Protein AF-A0A6I3BRQ2-F1 (afdb_monomer_lite)

Foldseek 3Di:
DEEEEFQDDDPLQSVLVCVVCVVVVYHYFYAHLEQDPVRRDDTDDPDDLSVVSNVLSVQLVVVVVPDPVSNVVSVVVNQVSLVVQLVCCLVPGQAYEYEPPGDSHDLCSLVVSVVSVRAYEYEYDQVLQAQLCPPCVNNPPPHDPVSSVVVRVVSLVSLVSCVVRHPAYEYDPNRHPSDDDDHHHNVVVPGSD

Secondary structure (DSSP, 8-state):
-EEEEPS--STTHHHHHHHHHHHTT-EEEE--SS--TT---PPP--SHHHHHHHHHHHHHHHHHTT-HHHHHHHHHHHHHHHHHHHHHHHHH-SEEEE-TT--SSSTTHHHHHHHTT--EEEEP-STTTS-GGG-TTT--TT--HHHHHHHHHHHHHHHHHHHHH-SEEEE-GGG-TT--S--EEGGGG----

Sequence (193 aa):
MRVFIGTVDIAGYQSSLAEGFHELGVDVVRVAYVRHPFGYSDPDQPGMVFRLIRFTARKRGAAAERRRVTRHAWHIAQLPLRALLLAWVAVRCDAVLLGYGSRIFSRYDLPLLRAVGKPVVCSFHGSDSRPPYVDGFLSRPDSTPVHIRRATKRTIRRIRWHERFATAIVSHAPSSQLHRRPFVPSFVMGSPT

pLDDT: mean 85.22, std 9.19, range [59.09, 95.19]

Structure (mmCIF, N/CA/C/O backbone):
data_AF-A0A6I3BRQ2-F1
#
_entry.id   AF-A0A6I3BRQ2-F1
#
loop_
_atom_site.group_PDB
_atom_site.id
_atom_site.type_symbol
_atom_site.label_atom_id
_atom_site.label_alt_id
_atom_site.label_comp_id
_atom_site.label_asym_id
_atom_site.label_entity_id
_atom_site.label_seq_id
_atom_site.pdbx_PDB_ins_code
_atom_site.Cartn_x
_atom_site.Cartn_y
_atom_site.Cartn_z
_atom_site.occupancy
_atom_site.B_iso_or_equiv
_atom_site.auth_seq_id
_atom_site.auth_comp_id
_atom_site.auth_asym_id
_atom_site.auth_atom_id
_atom_site.pdbx_PDB_model_num
ATOM 1 N N . MET A 1 1 ? -18.236 4.682 11.667 1.00 87.12 1 MET A N 1
ATOM 2 C CA . MET A 1 1 ? -17.075 3.916 11.168 1.00 87.12 1 MET A CA 1
ATOM 3 C C . MET A 1 1 ? -16.086 4.894 10.563 1.00 87.12 1 MET A C 1
ATOM 5 O O . MET A 1 1 ? -16.526 5.761 9.816 1.00 87.12 1 MET A O 1
ATOM 9 N N . ARG A 1 2 ? -14.797 4.772 10.887 1.00 92.00 2 ARG A N 1
ATOM 10 C CA . ARG A 1 2 ? -13.719 5.605 10.342 1.00 92.00 2 ARG A CA 1
ATOM 11 C C . ARG A 1 2 ? -12.737 4.768 9.525 1.00 92.00 2 ARG A C 1
ATOM 13 O O . ARG A 1 2 ? -12.134 3.832 10.052 1.00 92.00 2 ARG A O 1
ATOM 20 N N . VAL A 1 3 ? -12.541 5.121 8.259 1.00 92.75 3 VAL A N 1
ATOM 21 C CA . VAL A 1 3 ? -11.678 4.392 7.320 1.00 92.75 3 VAL A CA 1
ATOM 22 C C . VAL A 1 3 ? -10.468 5.237 6.954 1.00 92.75 3 VAL A C 1
ATOM 24 O O . VAL A 1 3 ? -10.599 6.363 6.487 1.00 92.75 3 VAL A O 1
ATOM 27 N N . PHE A 1 4 ? -9.270 4.686 7.122 1.00 92.75 4 PHE A N 1
ATOM 28 C CA . PHE A 1 4 ? -8.065 5.303 6.580 1.00 92.75 4 PHE A CA 1
ATOM 29 C C . PHE A 1 4 ? -7.867 4.875 5.129 1.00 92.75 4 PHE A C 1
ATOM 31 O O . PHE A 1 4 ? -7.776 3.677 4.858 1.00 92.75 4 PHE A O 1
ATOM 38 N N . ILE A 1 5 ? -7.715 5.831 4.215 1.00 90.69 5 ILE A N 1
ATOM 39 C CA . ILE A 1 5 ? -7.311 5.560 2.833 1.00 90.69 5 ILE A CA 1
ATOM 40 C C . ILE A 1 5 ? -5.838 5.924 2.661 1.00 90.69 5 ILE A C 1
ATOM 42 O O . ILE A 1 5 ? -5.347 6.930 3.172 1.00 90.69 5 ILE A O 1
ATOM 46 N N . GLY A 1 6 ? -5.131 5.050 1.946 1.00 83.69 6 GLY A N 1
ATOM 47 C CA . GLY A 1 6 ? -3.696 5.082 1.722 1.00 83.69 6 GLY A CA 1
ATOM 48 C C . GLY A 1 6 ? -3.107 6.429 1.294 1.00 83.69 6 GLY A C 1
ATOM 49 O O . GLY A 1 6 ? -3.783 7.349 0.852 1.00 83.69 6 GLY A O 1
ATOM 50 N N . THR A 1 7 ? -1.782 6.526 1.389 1.00 81.25 7 THR A N 1
ATOM 51 C CA . THR A 1 7 ? -1.061 7.800 1.273 1.00 81.25 7 THR A CA 1
ATOM 52 C C . THR A 1 7 ? -0.760 8.250 -0.154 1.00 81.25 7 THR A C 1
ATOM 54 O O . THR A 1 7 ? -0.063 9.246 -0.357 1.00 81.25 7 THR A O 1
ATOM 57 N N . VAL A 1 8 ? -1.174 7.456 -1.136 1.00 81.88 8 VAL A N 1
ATOM 58 C CA . VAL A 1 8 ? -0.904 7.661 -2.558 1.00 81.88 8 VAL A CA 1
ATOM 59 C C . VAL A 1 8 ? -2.232 7.583 -3.283 1.00 81.88 8 VAL A C 1
ATOM 61 O O . VAL A 1 8 ? -2.969 6.619 -3.088 1.00 81.88 8 VAL A O 1
ATOM 64 N N . ASP A 1 9 ? -2.494 8.597 -4.099 1.00 81.44 9 ASP A N 1
ATOM 65 C CA . ASP A 1 9 ? -3.619 8.621 -5.020 1.00 81.44 9 ASP A CA 1
ATOM 66 C C . ASP A 1 9 ? -3.142 8.186 -6.409 1.00 81.44 9 ASP A C 1
ATOM 68 O O . ASP A 1 9 ? -2.116 8.672 -6.893 1.00 81.44 9 ASP A O 1
ATOM 72 N N . ILE A 1 10 ? -3.846 7.239 -7.015 1.00 81.88 10 ILE A N 1
ATOM 73 C CA . ILE A 1 10 ? -3.564 6.696 -8.337 1.00 81.88 10 ILE A CA 1
ATOM 74 C C . ILE A 1 10 ? -4.732 7.072 -9.228 1.00 81.88 10 ILE A C 1
ATOM 76 O O . ILE A 1 10 ? -5.804 6.486 -9.135 1.00 81.88 10 ILE A O 1
ATOM 80 N N . ALA A 1 11 ? -4.489 8.037 -10.113 1.00 80.62 11 ALA A N 1
ATOM 81 C CA . ALA A 1 11 ? -5.466 8.500 -11.093 1.00 80.62 11 ALA A CA 1
ATOM 82 C C . ALA A 1 11 ? -6.815 8.953 -10.488 1.00 80.62 11 ALA A C 1
ATOM 84 O O . ALA A 1 11 ? -7.842 8.810 -11.134 1.00 80.62 11 ALA A O 1
ATOM 85 N N . GLY A 1 12 ? -6.816 9.475 -9.256 1.00 82.50 12 GLY A N 1
ATOM 86 C CA . GLY A 1 12 ? -8.025 9.950 -8.580 1.00 82.50 12 GLY A CA 1
ATOM 87 C C . GLY A 1 12 ? -8.811 8.851 -7.864 1.00 82.50 12 GLY A C 1
ATOM 88 O O . GLY A 1 12 ? -9.734 9.169 -7.123 1.00 82.50 12 GLY A O 1
ATOM 89 N N . TYR A 1 13 ? -8.420 7.576 -7.994 1.00 86.62 13 TYR A N 1
ATOM 90 C CA . TYR A 1 13 ? -9.150 6.438 -7.427 1.00 86.62 13 TYR A CA 1
ATOM 91 C C . TYR A 1 13 ? -9.397 6.587 -5.921 1.00 86.62 13 TYR A C 1
ATOM 93 O O . TYR A 1 13 ? -10.485 6.306 -5.428 1.00 86.62 13 TYR A O 1
ATOM 101 N N . GLN A 1 14 ? -8.393 7.038 -5.164 1.00 87.38 14 GLN A N 1
ATOM 102 C CA . GLN A 1 14 ? -8.516 7.228 -3.719 1.00 87.38 14 GLN A CA 1
ATOM 103 C C . GLN A 1 14 ? -9.352 8.464 -3.365 1.00 87.38 14 GLN A C 1
ATOM 105 O O . GLN A 1 14 ? -9.897 8.504 -2.264 1.00 87.38 14 GLN A O 1
ATOM 110 N N . SER A 1 15 ? -9.418 9.463 -4.251 1.00 86.56 15 SER A N 1
ATOM 111 C CA . SER A 1 15 ? -10.285 10.635 -4.087 1.00 86.56 15 SER A CA 1
ATOM 112 C C . SER A 1 15 ? -11.744 10.268 -4.305 1.00 86.56 15 SER A C 1
ATOM 114 O O . SER A 1 15 ? -12.521 10.384 -3.362 1.00 86.56 15 SER A O 1
ATOM 116 N N . SER A 1 16 ? -12.080 9.710 -5.468 1.00 88.75 16 SER A N 1
ATOM 117 C CA . SER A 1 16 ? -13.451 9.307 -5.794 1.00 88.75 16 SER A CA 1
ATOM 118 C C . SER A 1 16 ? -13.976 8.246 -4.816 1.00 88.75 16 SER A C 1
ATOM 120 O O . SER A 1 16 ? -15.135 8.262 -4.416 1.00 88.75 16 SER A O 1
ATOM 122 N N . LEU A 1 17 ? -13.109 7.344 -4.334 1.00 89.06 17 LEU A N 1
ATOM 123 C CA . LEU A 1 17 ? -13.496 6.375 -3.305 1.00 89.06 17 LEU A CA 1
ATOM 124 C C . LEU A 1 17 ? -13.827 7.035 -1.958 1.00 89.06 17 LEU A C 1
ATOM 126 O O . LEU A 1 17 ? -14.707 6.562 -1.244 1.00 89.06 17 LEU A O 1
ATOM 130 N N . ALA A 1 18 ? -13.108 8.094 -1.585 1.00 89.44 18 ALA A N 1
ATOM 131 C CA . ALA A 1 18 ? -13.400 8.828 -0.360 1.00 89.44 18 ALA A CA 1
ATOM 132 C C . ALA A 1 18 ? -14.722 9.589 -0.462 1.00 89.44 18 ALA A C 1
ATOM 134 O O . ALA A 1 18 ? -15.497 9.566 0.487 1.00 89.44 18 ALA A O 1
ATOM 135 N N . GLU A 1 19 ? -14.988 10.204 -1.614 1.00 88.62 19 GLU A N 1
ATOM 136 C CA . GLU A 1 19 ? -16.255 10.879 -1.909 1.00 88.62 19 GLU A CA 1
ATOM 137 C C . GLU A 1 19 ? -17.425 9.894 -1.802 1.00 88.62 19 GLU A C 1
ATOM 139 O O . GLU A 1 19 ? -18.335 10.122 -1.008 1.00 88.62 19 GLU A O 1
ATOM 144 N N . GLY A 1 20 ? -17.328 8.726 -2.446 1.00 89.56 20 GLY A N 1
ATOM 145 C CA . GLY A 1 20 ? -18.347 7.680 -2.319 1.00 89.56 20 GLY A CA 1
ATOM 146 C C . GLY A 1 20 ? -18.535 7.174 -0.880 1.00 89.56 20 GLY A C 1
ATOM 147 O O . GLY A 1 20 ? -19.654 6.914 -0.446 1.00 89.56 20 GLY A O 1
ATOM 148 N N . PHE A 1 21 ? -17.467 7.069 -0.082 1.00 90.88 21 PHE A N 1
ATOM 149 C CA . PHE A 1 21 ? -17.609 6.739 1.341 1.00 90.88 21 PHE A CA 1
ATOM 150 C C . PHE A 1 21 ? -18.306 7.848 2.138 1.00 90.88 21 PHE A C 1
ATOM 152 O O . PHE A 1 21 ? -19.124 7.534 3.005 1.00 90.88 21 PHE A O 1
ATOM 159 N N . HIS A 1 22 ? -18.017 9.118 1.851 1.00 90.12 22 HIS A N 1
ATOM 160 C CA . HIS A 1 22 ? -18.691 10.244 2.492 1.00 90.12 22 HIS A CA 1
ATOM 161 C C . HIS A 1 22 ? -20.182 10.289 2.153 1.00 90.12 22 HIS A C 1
ATOM 163 O O . HIS A 1 22 ? -20.990 10.507 3.055 1.00 90.12 22 HIS A O 1
ATOM 169 N N . GLU A 1 23 ? -20.558 10.007 0.903 1.00 90.81 23 GLU A N 1
ATOM 170 C CA . GLU A 1 23 ? -21.963 9.871 0.488 1.00 90.81 23 GLU A CA 1
ATOM 171 C C . GLU A 1 23 ? -22.686 8.751 1.249 1.00 90.81 23 GLU A C 1
ATOM 173 O O . GLU A 1 23 ? -23.853 8.886 1.611 1.00 90.81 23 GLU A O 1
ATOM 178 N N . LEU A 1 24 ? -21.971 7.674 1.581 1.00 90.50 24 LEU A N 1
ATOM 179 C CA . LEU A 1 24 ? -22.468 6.578 2.418 1.00 90.50 24 LEU A CA 1
ATOM 180 C C . LEU A 1 24 ? -22.430 6.886 3.930 1.00 90.50 24 LEU A C 1
ATOM 182 O O . LEU A 1 24 ? -22.692 5.998 4.746 1.00 90.50 24 LEU A O 1
ATOM 186 N N . GLY A 1 25 ? -22.079 8.112 4.332 1.00 91.38 25 GLY A N 1
ATOM 187 C CA . GLY A 1 25 ? -21.986 8.527 5.736 1.00 91.38 25 GLY A CA 1
ATOM 188 C C . GLY A 1 25 ? -20.806 7.910 6.499 1.00 91.38 25 GLY A C 1
ATOM 189 O O . GLY A 1 25 ? -20.801 7.889 7.734 1.00 91.38 25 GLY A O 1
ATOM 190 N N . VAL A 1 26 ? -19.805 7.381 5.790 1.00 92.00 26 VAL A N 1
ATOM 191 C CA . VAL A 1 26 ? -18.576 6.836 6.374 1.00 92.00 26 VAL A CA 1
ATOM 192 C C . VAL A 1 26 ? -17.541 7.948 6.504 1.00 92.00 26 VAL A C 1
ATOM 194 O O . VAL A 1 26 ? -17.274 8.696 5.567 1.00 92.00 26 VAL A O 1
ATOM 197 N N . ASP A 1 27 ? -16.919 8.043 7.676 1.00 91.00 27 ASP A N 1
ATOM 198 C CA . ASP A 1 27 ? -15.856 9.014 7.912 1.00 91.00 27 ASP A CA 1
ATOM 199 C C . ASP A 1 27 ? -14.538 8.500 7.320 1.00 91.00 27 ASP A C 1
ATOM 201 O O . ASP A 1 27 ? -14.100 7.384 7.622 1.00 91.00 27 ASP A O 1
ATOM 205 N N . VAL A 1 28 ? -13.892 9.305 6.482 1.00 90.81 28 VAL A N 1
ATOM 206 C CA . VAL A 1 28 ? -12.675 8.927 5.765 1.00 90.81 28 VAL A CA 1
ATOM 207 C C . VAL A 1 28 ? -11.524 9.813 6.199 1.00 90.81 28 VAL A C 1
ATOM 209 O O . VAL A 1 28 ? -11.626 11.031 6.262 1.00 90.81 28 VAL A O 1
ATOM 212 N N . VAL A 1 29 ? -10.379 9.190 6.469 1.00 89.31 29 VAL A N 1
ATOM 213 C CA . VAL A 1 29 ? -9.131 9.901 6.734 1.00 89.31 29 VAL A CA 1
ATOM 214 C C . VAL A 1 29 ? -8.170 9.659 5.585 1.00 89.31 29 VAL A C 1
ATOM 216 O O . VAL A 1 29 ? -7.719 8.531 5.364 1.00 89.31 29 VAL A O 1
ATOM 219 N N . ARG A 1 30 ? -7.802 10.734 4.887 1.00 86.44 30 ARG A N 1
ATOM 220 C CA . ARG A 1 30 ? -6.821 10.709 3.797 1.00 86.44 30 ARG A CA 1
ATOM 221 C C . ARG A 1 30 ? -5.563 11.460 4.190 1.00 86.44 30 ARG A C 1
ATOM 223 O O . ARG A 1 30 ? -5.622 12.555 4.730 1.00 86.44 30 ARG A O 1
ATOM 230 N N . VAL A 1 31 ? -4.394 10.902 3.881 1.00 80.88 31 VAL A N 1
ATOM 231 C CA . VAL A 1 31 ? -3.112 11.549 4.207 1.00 80.88 31 VAL A CA 1
ATOM 232 C C . VAL A 1 31 ? -2.139 11.423 3.052 1.00 80.88 31 VAL A C 1
ATOM 234 O O . VAL A 1 31 ? -1.488 10.396 2.910 1.00 80.88 31 VAL A O 1
ATOM 237 N N . ALA A 1 32 ? -1.942 12.483 2.271 1.00 76.75 32 ALA A N 1
ATOM 238 C CA . ALA A 1 32 ? -0.886 12.500 1.260 1.00 76.75 32 ALA A CA 1
ATOM 239 C C . ALA A 1 32 ? 0.395 13.163 1.787 1.00 76.75 32 ALA A C 1
ATOM 241 O O . ALA A 1 32 ? 0.377 14.258 2.353 1.00 76.75 32 ALA A O 1
ATOM 242 N N . TYR A 1 33 ? 1.545 12.526 1.549 1.00 73.44 33 TYR A N 1
ATOM 243 C CA . TYR A 1 33 ? 2.852 13.116 1.880 1.00 73.44 33 TYR A CA 1
ATOM 244 C C . TYR A 1 33 ? 3.268 14.230 0.930 1.00 73.44 33 TYR A C 1
ATOM 246 O O . TYR A 1 33 ? 3.970 15.162 1.321 1.00 73.44 33 TYR A O 1
ATOM 254 N N . VAL A 1 34 ? 2.861 14.115 -0.327 1.00 68.19 34 VAL A N 1
ATOM 255 C CA . VAL A 1 34 ? 3.165 15.064 -1.391 1.00 68.19 34 VAL A CA 1
ATOM 256 C C . VAL A 1 34 ? 1.852 15.351 -2.100 1.00 68.19 34 VAL A C 1
ATOM 258 O O . VAL A 1 34 ? 1.032 14.448 -2.247 1.00 68.19 34 VAL A O 1
ATOM 261 N N . ARG A 1 35 ? 1.640 16.606 -2.514 1.00 65.44 35 ARG A N 1
ATOM 262 C CA . ARG A 1 35 ? 0.505 16.917 -3.388 1.00 65.44 35 ARG A CA 1
ATOM 263 C C . ARG A 1 35 ? 0.667 16.141 -4.682 1.00 65.44 35 ARG A C 1
ATOM 265 O O . ARG A 1 35 ? 1.772 16.087 -5.223 1.00 65.44 35 ARG A O 1
ATOM 272 N N . HIS A 1 36 ? -0.422 15.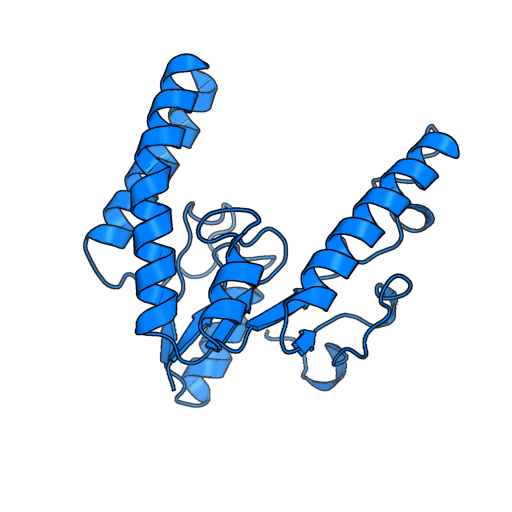558 -5.155 1.00 65.19 36 HIS A N 1
ATOM 273 C CA . HIS A 1 36 ? -0.398 14.906 -6.445 1.00 65.19 36 HIS A CA 1
ATOM 274 C C . HIS A 1 36 ? -0.137 15.965 -7.535 1.00 65.19 36 HIS A C 1
ATOM 276 O O . HIS A 1 36 ? -0.754 17.031 -7.481 1.00 65.19 36 HIS A O 1
ATOM 282 N N . PRO A 1 37 ? 0.767 15.721 -8.504 1.00 62.56 37 PRO A N 1
ATOM 283 C CA . PRO A 1 37 ? 1.108 16.714 -9.528 1.00 62.56 37 PRO A CA 1
ATOM 284 C C . PRO A 1 37 ? -0.084 17.098 -10.414 1.00 62.56 37 PRO A C 1
ATOM 286 O O . PRO A 1 37 ? -0.101 18.187 -10.968 1.00 62.56 37 PRO A O 1
ATOM 289 N N . PHE A 1 38 ? -1.093 16.227 -10.492 1.00 63.03 38 PHE A N 1
ATOM 290 C CA . PHE A 1 38 ? -2.310 16.425 -11.282 1.00 63.03 38 PHE A CA 1
ATOM 291 C C . PHE A 1 38 ? -3.479 17.042 -10.492 1.00 63.03 38 PHE A C 1
ATOM 293 O O . PHE A 1 38 ? -4.586 17.105 -11.005 1.00 63.03 38 PHE A O 1
ATOM 300 N N . GLY A 1 39 ? -3.258 17.481 -9.247 1.00 61.97 39 GLY A N 1
ATOM 301 C CA . GLY A 1 39 ? -4.254 18.273 -8.514 1.00 61.97 39 GLY A CA 1
ATOM 302 C C . GLY A 1 39 ? -5.482 17.521 -7.989 1.00 61.97 39 GLY A C 1
ATOM 303 O O . GLY A 1 39 ? -6.456 18.179 -7.649 1.00 61.97 39 GLY A O 1
ATOM 304 N N . TYR A 1 40 ? -5.445 16.185 -7.883 1.00 64.19 40 TYR A N 1
ATOM 305 C CA . TYR A 1 40 ? -6.511 15.420 -7.215 1.00 64.19 40 TYR A CA 1
ATOM 306 C C . TYR A 1 40 ? -6.762 15.948 -5.793 1.00 64.19 40 TYR A C 1
ATOM 308 O O . TYR A 1 40 ? -5.805 16.362 -5.125 1.00 64.19 40 TYR A O 1
ATOM 316 N N . SER A 1 41 ? -8.036 15.940 -5.376 1.00 59.09 41 SER A N 1
ATOM 317 C CA . SER A 1 41 ? -8.589 16.566 -4.167 1.00 59.09 41 SER A CA 1
ATOM 318 C C . SER A 1 41 ? -7.621 16.513 -2.980 1.00 59.09 41 SER A C 1
ATOM 320 O O . SER A 1 41 ? -7.101 15.448 -2.629 1.00 59.09 41 SER A O 1
ATOM 322 N N . ASP A 1 42 ? -7.338 17.679 -2.383 1.00 64.12 42 ASP A N 1
ATOM 323 C CA . ASP A 1 42 ? -6.398 17.781 -1.264 1.00 64.12 42 ASP A CA 1
ATOM 324 C C . ASP A 1 42 ? -6.900 16.894 -0.098 1.00 64.12 42 ASP A C 1
ATOM 326 O O . ASP A 1 42 ? -8.074 16.964 0.253 1.00 64.12 42 ASP A O 1
ATOM 330 N N . PRO A 1 43 ? -6.038 16.067 0.522 1.00 64.81 43 PRO A N 1
ATOM 331 C CA . PRO A 1 43 ? -6.456 15.175 1.601 1.00 64.81 43 PRO A CA 1
ATOM 332 C C . PRO A 1 43 ? -6.988 15.953 2.804 1.00 64.81 43 PRO A C 1
ATOM 334 O O . PRO A 1 43 ? -6.431 17.007 3.134 1.00 64.81 43 PRO A O 1
ATOM 337 N N . ASP A 1 44 ? -7.954 15.376 3.519 1.00 63.41 44 ASP A N 1
ATOM 338 C CA . ASP A 1 44 ? -8.423 15.896 4.804 1.00 63.41 44 ASP A CA 1
ATOM 339 C C . ASP A 1 44 ? -7.260 16.032 5.793 1.00 63.41 44 ASP A C 1
ATOM 341 O O . ASP A 1 44 ? -6.435 15.131 5.958 1.00 63.41 44 ASP A O 1
ATOM 345 N N . GLN A 1 45 ? -7.142 17.192 6.445 1.00 62.03 45 GLN A N 1
ATOM 346 C CA . GLN A 1 45 ? -5.974 17.530 7.270 1.00 62.03 45 GLN A CA 1
ATOM 347 C C . GLN A 1 45 ? -6.317 17.596 8.763 1.00 62.03 45 GLN A C 1
ATOM 349 O O . GLN A 1 45 ? -6.427 18.698 9.311 1.00 62.03 45 GLN A O 1
ATOM 354 N N . PRO A 1 46 ? -6.409 16.464 9.483 1.00 60.44 46 PRO A N 1
ATOM 355 C CA . PRO A 1 46 ? -6.713 16.498 10.907 1.00 60.44 46 PRO A CA 1
ATOM 356 C C . PRO A 1 46 ? -5.478 16.871 11.755 1.00 60.44 46 PRO A C 1
ATOM 358 O O . PRO A 1 46 ? -4.948 16.068 12.513 1.00 60.44 46 PRO A O 1
ATOM 361 N N . GLY A 1 47 ? -5.001 18.117 11.677 1.00 70.81 47 GLY A N 1
ATOM 362 C CA . GLY A 1 47 ? -4.127 18.712 12.702 1.00 70.81 47 GLY A CA 1
ATOM 363 C C . GLY A 1 47 ? -2.627 18.848 12.386 1.00 70.81 47 GLY A C 1
ATOM 364 O O . GLY A 1 47 ? -2.144 18.631 11.274 1.00 70.81 47 GLY A O 1
ATOM 365 N N . MET A 1 48 ? -1.865 19.287 13.396 1.00 73.25 48 MET A N 1
ATOM 366 C CA . MET A 1 48 ? -0.481 19.776 13.258 1.00 73.25 48 MET A CA 1
ATOM 367 C C . MET A 1 48 ? 0.530 18.700 12.829 1.00 73.25 48 MET A C 1
ATOM 369 O O . MET A 1 48 ? 1.447 18.991 12.061 1.00 73.25 48 MET A O 1
ATOM 373 N N . VAL A 1 49 ? 0.339 17.452 13.263 1.00 74.50 49 VAL A N 1
ATOM 374 C CA . VAL A 1 49 ? 1.211 16.318 12.909 1.00 74.50 49 VAL A CA 1
ATOM 375 C C . VAL A 1 49 ? 1.224 16.081 11.396 1.00 74.50 49 VAL A C 1
ATOM 377 O O . VAL A 1 49 ? 2.287 15.897 10.804 1.00 74.50 49 VAL A O 1
ATOM 380 N N . PHE A 1 50 ? 0.063 16.156 10.745 1.00 77.06 50 PHE A N 1
ATOM 381 C CA . PHE A 1 50 ? -0.069 15.947 9.300 1.00 77.06 50 PHE A CA 1
ATOM 382 C C . PHE A 1 50 ? 0.617 17.062 8.508 1.00 77.06 50 PHE A C 1
ATOM 384 O O . PHE A 1 50 ? 1.319 16.798 7.526 1.00 77.06 50 PHE A O 1
ATOM 391 N N . ARG A 1 51 ? 0.512 18.307 8.993 1.00 79.00 51 ARG A N 1
ATOM 392 C CA . ARG A 1 51 ? 1.252 19.448 8.434 1.00 79.00 51 ARG A CA 1
ATOM 393 C C . ARG A 1 51 ? 2.763 19.246 8.544 1.00 79.00 51 ARG A C 1
ATOM 395 O O . ARG A 1 51 ? 3.475 19.477 7.566 1.00 79.00 51 ARG A O 1
ATOM 402 N N . LEU A 1 52 ? 3.248 18.752 9.684 1.00 80.88 52 LEU A N 1
ATOM 403 C CA . LEU A 1 52 ? 4.672 18.493 9.906 1.00 80.88 52 LEU A CA 1
ATOM 404 C C . LEU A 1 52 ? 5.200 17.340 9.035 1.00 80.88 52 LEU A C 1
ATOM 406 O O . LEU A 1 52 ? 6.275 17.441 8.439 1.00 80.88 52 LEU A O 1
ATOM 410 N N . ILE A 1 53 ? 4.421 16.268 8.882 1.00 81.75 53 ILE A N 1
ATOM 411 C CA . ILE A 1 53 ? 4.726 15.156 7.970 1.00 81.75 53 ILE A CA 1
ATOM 412 C C . ILE A 1 53 ? 4.866 15.653 6.526 1.00 81.75 53 ILE A C 1
ATOM 414 O O . ILE A 1 53 ? 5.818 15.298 5.830 1.00 81.75 53 ILE A O 1
ATOM 418 N N . ARG A 1 54 ? 3.942 16.499 6.067 1.00 79.88 54 ARG A N 1
ATOM 419 C CA . ARG A 1 54 ? 3.974 17.060 4.711 1.00 79.88 54 ARG A CA 1
ATOM 420 C C . ARG A 1 54 ? 5.130 18.042 4.526 1.00 79.88 54 ARG A C 1
ATOM 422 O O . ARG A 1 54 ? 5.783 18.041 3.483 1.00 79.88 54 ARG A O 1
ATOM 429 N N . PHE A 1 55 ? 5.416 18.860 5.536 1.00 81.00 55 PHE A N 1
ATOM 430 C CA . PHE A 1 55 ? 6.551 19.780 5.525 1.00 81.00 55 PHE A CA 1
ATOM 431 C C . PHE A 1 55 ? 7.884 19.032 5.393 1.00 81.00 55 PHE A C 1
ATOM 433 O O . PHE A 1 55 ? 8.674 19.325 4.494 1.00 81.00 55 PHE A O 1
ATOM 440 N N . THR A 1 56 ? 8.105 18.016 6.230 1.00 81.44 56 THR A N 1
ATOM 441 C CA . THR A 1 56 ? 9.321 17.187 6.183 1.00 81.44 56 THR A CA 1
ATOM 442 C C . THR A 1 56 ? 9.426 16.406 4.871 1.00 81.44 56 THR A C 1
ATOM 444 O O . THR A 1 56 ? 10.502 16.353 4.274 1.00 81.44 56 THR A O 1
ATOM 447 N N . ALA A 1 57 ? 8.311 15.884 4.346 1.00 80.06 57 ALA A N 1
ATOM 448 C CA . ALA A 1 57 ? 8.274 15.222 3.042 1.00 80.06 57 ALA A CA 1
ATOM 449 C C . ALA A 1 57 ? 8.674 16.161 1.889 1.00 80.06 57 ALA A C 1
ATOM 451 O O . ALA A 1 57 ? 9.469 15.767 1.031 1.00 80.06 57 ALA A O 1
ATOM 452 N N . ARG A 1 58 ? 8.185 17.409 1.894 1.00 80.81 58 ARG A N 1
ATOM 453 C CA . ARG A 1 58 ? 8.558 18.448 0.917 1.00 80.81 58 ARG A CA 1
ATOM 454 C C . ARG A 1 58 ? 10.033 18.817 1.011 1.00 80.81 58 ARG A C 1
ATOM 456 O O . ARG A 1 58 ? 10.716 18.850 -0.009 1.00 80.81 58 ARG A 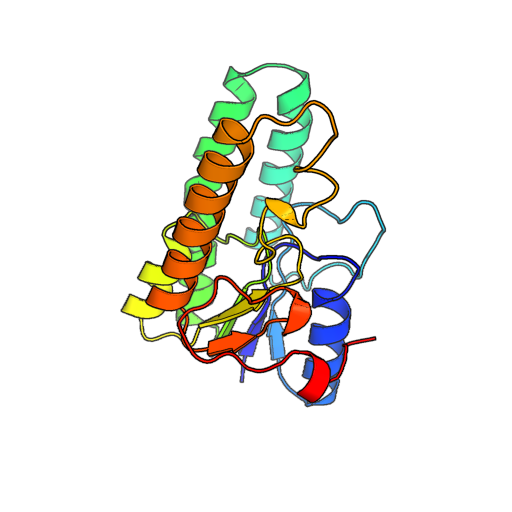O 1
ATOM 463 N N . LYS A 1 59 ? 10.544 19.042 2.227 1.00 80.00 59 LYS A N 1
ATOM 464 C CA . LYS A 1 59 ? 11.966 19.347 2.450 1.00 80.00 59 LYS A CA 1
ATOM 465 C C . LYS A 1 59 ? 12.867 18.198 2.005 1.00 80.00 59 LYS A C 1
ATOM 467 O O . LYS A 1 59 ? 13.901 18.457 1.402 1.00 80.00 59 LYS A O 1
ATOM 472 N N . ARG A 1 60 ? 12.452 16.943 2.203 1.00 77.56 60 ARG A N 1
ATOM 473 C CA . ARG A 1 60 ? 13.153 15.764 1.672 1.00 77.56 60 ARG A CA 1
ATOM 474 C C . ARG A 1 60 ? 13.183 15.741 0.141 1.00 77.56 60 ARG A C 1
ATOM 476 O O . ARG A 1 60 ? 14.218 15.394 -0.418 1.00 77.56 60 ARG A O 1
ATOM 483 N N . GLY A 1 61 ? 12.073 16.089 -0.515 1.00 74.12 61 GLY A N 1
ATOM 484 C CA . GLY A 1 61 ? 11.990 16.207 -1.976 1.00 74.12 61 GLY A CA 1
ATOM 485 C C . GLY A 1 61 ? 12.949 17.269 -2.516 1.00 74.12 61 GLY A C 1
ATOM 486 O O . GLY A 1 61 ? 13.819 16.949 -3.313 1.00 74.12 61 GLY A O 1
ATOM 487 N N . ALA A 1 62 ? 12.883 18.488 -1.976 1.00 74.62 62 ALA A N 1
ATOM 488 C CA . ALA A 1 62 ? 13.775 19.586 -2.357 1.00 74.62 62 ALA A CA 1
ATOM 489 C C . ALA A 1 62 ? 15.257 19.317 -2.012 1.00 74.62 62 ALA A C 1
ATOM 491 O O . ALA A 1 62 ? 16.165 19.727 -2.727 1.00 74.62 62 ALA A O 1
ATOM 492 N N . ALA A 1 63 ? 15.534 18.604 -0.914 1.00 69.56 63 ALA A N 1
ATOM 493 C CA . ALA A 1 63 ? 16.894 18.224 -0.529 1.00 69.56 63 ALA A CA 1
ATOM 494 C C . ALA A 1 63 ? 17.490 17.127 -1.426 1.00 69.56 63 ALA A C 1
ATOM 496 O O . ALA A 1 63 ? 18.717 17.036 -1.525 1.00 69.56 63 ALA A O 1
ATOM 497 N N . ALA A 1 64 ? 16.650 16.311 -2.077 1.00 59.62 64 ALA A N 1
ATOM 498 C CA . ALA A 1 64 ? 17.098 15.263 -2.990 1.00 59.62 64 ALA A CA 1
ATOM 499 C C . ALA A 1 64 ? 17.841 15.828 -4.211 1.00 59.62 64 ALA A C 1
ATOM 501 O O . ALA A 1 64 ? 18.708 15.137 -4.740 1.00 59.62 64 ALA A O 1
ATOM 502 N N . GLU A 1 65 ? 17.560 17.077 -4.591 1.00 62.00 65 GLU A N 1
ATOM 503 C CA . GLU A 1 65 ? 18.234 17.790 -5.682 1.00 62.00 65 GLU A CA 1
ATOM 504 C C . GLU A 1 65 ? 19.593 18.383 -5.274 1.00 62.00 65 GLU A C 1
ATOM 506 O O . GLU A 1 65 ? 20.423 18.647 -6.137 1.00 62.00 65 GLU A O 1
ATOM 511 N N . ARG A 1 66 ? 19.862 18.575 -3.970 1.00 62.84 66 ARG A N 1
ATOM 512 C CA . ARG A 1 66 ? 21.075 19.274 -3.498 1.00 62.84 66 ARG A CA 1
ATOM 513 C C . ARG A 1 66 ? 22.168 18.357 -2.944 1.00 62.84 66 ARG A C 1
ATOM 515 O O . ARG A 1 66 ? 23.310 18.483 -3.373 1.00 62.84 66 ARG A O 1
ATOM 522 N N . ARG A 1 67 ? 21.884 17.479 -1.962 1.00 74.25 67 ARG A N 1
ATOM 523 C CA . ARG A 1 67 ? 22.905 16.614 -1.309 1.00 74.25 67 ARG A CA 1
ATOM 524 C C . ARG A 1 67 ? 22.310 15.323 -0.722 1.00 74.25 67 ARG A C 1
ATOM 526 O O . ARG A 1 67 ? 21.264 15.331 -0.080 1.00 74.25 67 ARG A O 1
ATOM 533 N N . ARG A 1 68 ? 23.020 14.190 -0.851 1.00 72.62 68 ARG A N 1
ATOM 534 C CA . ARG A 1 68 ? 22.572 12.884 -0.304 1.00 72.62 68 ARG A CA 1
ATOM 535 C C . ARG A 1 68 ? 22.444 12.874 1.225 1.00 72.62 68 ARG A C 1
ATOM 537 O O . ARG A 1 68 ? 21.517 12.268 1.751 1.00 72.62 68 ARG A O 1
ATOM 544 N N . VAL A 1 69 ? 23.333 13.571 1.934 1.00 78.81 69 VAL A N 1
ATOM 545 C CA . VAL A 1 69 ? 23.346 13.617 3.409 1.00 78.81 69 VAL A CA 1
ATOM 546 C C . VAL A 1 69 ? 22.092 14.295 3.962 1.00 78.81 69 VAL A C 1
ATOM 548 O O . VAL A 1 69 ? 21.437 13.756 4.851 1.00 78.81 69 VAL A O 1
ATOM 551 N N . THR A 1 70 ? 21.691 15.433 3.390 1.00 79.38 70 THR A N 1
ATOM 552 C CA . THR A 1 70 ? 20.482 16.150 3.821 1.00 79.38 70 THR A CA 1
ATOM 553 C C . THR A 1 70 ? 19.226 15.331 3.535 1.00 79.38 70 THR A C 1
ATOM 555 O O . THR A 1 70 ? 18.326 15.273 4.370 1.00 79.38 70 THR A O 1
ATOM 558 N N . ARG A 1 71 ? 19.182 14.603 2.411 1.00 78.81 71 ARG A N 1
ATOM 559 C CA . ARG A 1 71 ? 18.114 13.632 2.126 1.00 78.81 71 ARG A CA 1
ATOM 560 C C . ARG A 1 71 ? 18.020 12.537 3.196 1.00 78.81 71 ARG A C 1
ATOM 562 O O . ARG A 1 71 ? 16.907 12.186 3.590 1.00 78.81 71 ARG A O 1
ATOM 569 N N . HIS A 1 72 ? 19.150 12.001 3.660 1.00 83.00 72 HIS A N 1
ATOM 570 C CA . HIS A 1 72 ? 19.171 10.992 4.723 1.00 83.00 72 HIS A CA 1
ATOM 571 C C . HIS A 1 72 ? 18.721 11.557 6.073 1.00 83.00 72 HIS A C 1
ATOM 573 O O . HIS A 1 72 ? 17.888 10.932 6.726 1.00 83.00 72 HIS A O 1
ATOM 579 N N . ALA A 1 73 ? 19.176 12.755 6.447 1.00 85.62 73 ALA A N 1
ATOM 580 C CA . ALA A 1 73 ? 18.738 13.424 7.672 1.00 85.62 73 ALA A CA 1
ATOM 581 C C . ALA A 1 73 ? 17.213 13.629 7.693 1.00 85.62 73 ALA A C 1
ATOM 583 O O . ALA A 1 73 ? 16.543 13.225 8.643 1.00 85.62 73 ALA A O 1
ATOM 584 N N . TRP A 1 74 ? 16.637 14.145 6.599 1.00 84.00 74 TRP A N 1
ATOM 585 C CA . TRP A 1 74 ? 15.183 14.303 6.482 1.00 84.00 74 TRP A CA 1
ATOM 586 C C . TRP A 1 74 ? 14.433 12.970 6.468 1.00 84.00 74 TRP A C 1
ATOM 588 O O . TRP A 1 74 ? 13.323 12.891 6.986 1.00 84.00 74 TRP A O 1
ATOM 598 N N . HIS A 1 75 ? 15.018 11.912 5.900 1.00 82.31 75 HIS A N 1
ATOM 599 C CA . HIS A 1 75 ? 14.426 10.577 5.961 1.00 82.31 75 HIS A CA 1
ATOM 600 C C . HIS A 1 75 ? 14.353 10.059 7.403 1.00 82.31 75 HIS A C 1
ATOM 602 O O . HIS A 1 75 ? 13.303 9.563 7.804 1.00 82.31 75 HIS A O 1
ATOM 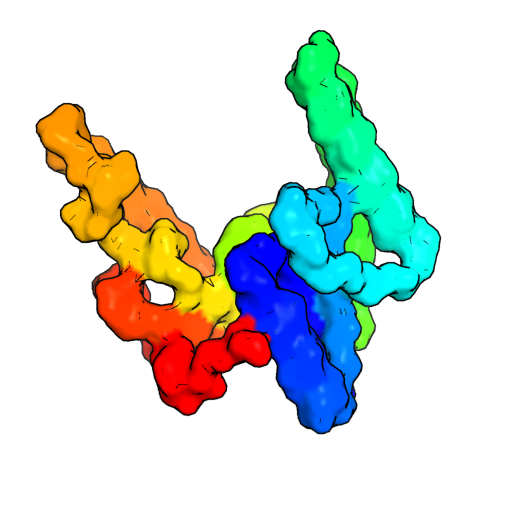608 N N . ILE A 1 76 ? 15.435 10.189 8.177 1.00 85.94 76 ILE A N 1
ATOM 609 C CA . ILE A 1 76 ? 15.480 9.770 9.586 1.00 85.94 76 ILE A CA 1
ATOM 610 C C . ILE A 1 76 ? 14.488 10.592 10.414 1.00 85.94 76 ILE A C 1
ATOM 612 O O . ILE A 1 76 ? 13.692 10.010 11.144 1.00 85.94 76 ILE A O 1
ATOM 616 N N . ALA A 1 77 ? 14.452 11.914 10.226 1.00 86.19 77 ALA A N 1
ATOM 617 C CA . ALA A 1 77 ? 13.504 12.796 10.911 1.00 86.19 77 ALA A CA 1
ATOM 618 C C . ALA A 1 77 ? 12.031 12.456 10.608 1.00 86.19 77 ALA A C 1
ATOM 620 O O . ALA A 1 77 ? 11.152 12.687 11.436 1.00 86.19 77 ALA A O 1
ATOM 621 N N . GLN A 1 78 ? 11.744 11.877 9.437 1.00 85.81 78 GLN A N 1
ATOM 622 C CA . GLN A 1 78 ? 10.386 11.492 9.050 1.00 85.81 78 GLN A CA 1
ATOM 623 C C . GLN A 1 78 ? 9.934 10.156 9.670 1.00 85.81 78 GLN A C 1
ATOM 625 O O . GLN A 1 78 ? 8.731 9.927 9.799 1.00 85.81 78 GLN A O 1
ATOM 630 N N . LEU A 1 79 ? 10.857 9.270 10.062 1.00 88.31 79 LEU A N 1
ATOM 631 C CA . LEU A 1 79 ? 10.527 7.970 10.662 1.00 88.31 79 LEU A CA 1
ATOM 632 C C . LEU A 1 79 ? 9.638 8.073 11.915 1.00 88.31 79 LEU A C 1
ATOM 634 O O . LEU A 1 79 ? 8.599 7.410 11.914 1.00 88.31 79 LEU A O 1
ATOM 638 N N . PRO A 1 80 ? 9.957 8.889 12.943 1.00 89.25 80 PRO A N 1
ATOM 639 C CA . PRO A 1 80 ? 9.116 8.983 14.137 1.00 89.25 80 PRO A CA 1
ATOM 640 C C . PRO A 1 80 ? 7.724 9.534 13.818 1.00 89.25 80 PRO A C 1
ATOM 642 O O . PRO A 1 80 ? 6.730 9.026 14.326 1.00 89.25 80 PRO A O 1
ATOM 645 N N . LEU A 1 81 ? 7.624 10.508 12.906 1.00 88.44 81 LEU A N 1
ATOM 646 C CA . LEU A 1 81 ? 6.333 11.069 12.500 1.00 88.44 81 LEU A CA 1
ATOM 647 C C . LEU A 1 81 ? 5.453 10.034 11.794 1.00 88.44 81 LEU A C 1
ATOM 649 O O . LEU A 1 81 ? 4.246 9.975 12.010 1.00 88.44 81 LEU A O 1
ATOM 653 N N . ARG A 1 82 ? 6.061 9.193 10.956 1.00 89.50 82 ARG A N 1
ATOM 654 C CA . ARG A 1 82 ? 5.362 8.108 10.263 1.00 89.50 82 ARG A CA 1
ATOM 655 C C . ARG A 1 82 ? 4.960 6.978 11.206 1.00 89.50 82 ARG A C 1
ATOM 657 O O . ARG A 1 82 ? 3.881 6.420 11.038 1.00 89.50 82 ARG A O 1
ATOM 664 N N . ALA A 1 83 ? 5.791 6.665 12.198 1.00 90.50 83 ALA A N 1
ATOM 665 C CA . ALA A 1 83 ? 5.447 5.711 13.248 1.00 90.50 83 ALA A CA 1
ATOM 666 C C . ALA A 1 83 ? 4.270 6.221 14.094 1.00 90.50 83 ALA A C 1
ATOM 668 O O . ALA A 1 83 ? 3.326 5.474 14.339 1.00 90.50 83 ALA A O 1
ATOM 669 N N . LEU A 1 84 ? 4.275 7.509 14.455 1.00 90.38 84 LEU A N 1
ATOM 670 C CA . LEU A 1 84 ? 3.170 8.147 15.170 1.00 90.38 84 LEU A CA 1
ATOM 671 C C . LEU A 1 84 ? 1.885 8.159 14.335 1.00 90.38 84 LEU A C 1
ATOM 673 O O . LEU A 1 84 ? 0.815 7.877 14.865 1.00 90.38 84 LEU A O 1
ATOM 677 N N . LEU A 1 85 ? 1.985 8.410 13.026 1.00 89.38 85 LEU A N 1
ATOM 678 C CA . LEU A 1 85 ? 0.843 8.298 12.119 1.00 89.38 85 LEU A CA 1
ATOM 679 C C . LEU A 1 85 ? 0.290 6.868 12.080 1.00 89.38 85 LEU A C 1
ATOM 681 O O . LEU A 1 85 ? -0.919 6.688 12.165 1.00 89.38 85 LEU A O 1
ATOM 685 N N . LEU A 1 86 ? 1.154 5.853 11.980 1.00 91.94 86 LEU A N 1
ATOM 686 C CA . LEU A 1 86 ? 0.723 4.455 11.991 1.00 91.94 86 LEU A CA 1
ATOM 687 C C . LEU A 1 86 ? 0.024 4.095 13.306 1.00 91.94 86 LEU A C 1
ATOM 689 O O . LEU A 1 86 ? -1.037 3.480 13.270 1.00 91.94 86 LEU A O 1
ATOM 693 N N . ALA A 1 87 ? 0.581 4.511 14.445 1.00 91.75 87 ALA A N 1
ATOM 694 C CA . ALA A 1 87 ? -0.036 4.308 15.753 1.00 91.75 87 ALA A CA 1
ATOM 695 C C . ALA A 1 87 ? -1.395 5.016 15.849 1.00 91.75 87 ALA A C 1
ATOM 697 O O . ALA A 1 87 ? -2.377 4.422 16.287 1.00 91.75 87 ALA A O 1
ATOM 698 N N . TRP A 1 88 ? -1.483 6.259 15.371 1.00 91.38 88 TRP A N 1
ATOM 699 C CA . TRP A 1 88 ? -2.736 7.007 15.335 1.00 91.38 88 TRP A CA 1
ATOM 700 C C . TRP A 1 88 ? -3.791 6.307 14.471 1.00 91.38 88 TRP A C 1
ATOM 702 O O . TRP A 1 88 ? -4.921 6.142 14.923 1.00 91.38 88 TRP A O 1
ATOM 712 N N . VAL A 1 89 ? -3.424 5.828 13.275 1.00 91.56 89 VAL A N 1
ATOM 713 C CA . VAL A 1 89 ? -4.324 5.059 12.395 1.00 91.56 89 VAL A CA 1
ATOM 714 C C . VAL A 1 89 ? -4.765 3.765 13.078 1.00 91.56 89 VAL A C 1
ATOM 716 O O . VAL A 1 89 ? -5.952 3.452 13.084 1.00 91.56 89 VAL A O 1
ATOM 719 N N . ALA A 1 90 ? -3.836 3.051 13.715 1.00 91.88 90 ALA A N 1
ATOM 720 C CA . ALA A 1 90 ? -4.122 1.814 14.432 1.00 91.88 90 ALA A CA 1
ATOM 721 C C . ALA A 1 90 ? -5.034 2.010 15.656 1.00 91.88 90 ALA A C 1
ATOM 723 O O . ALA A 1 90 ? -5.707 1.069 16.053 1.00 91.88 90 ALA A O 1
ATOM 724 N N . VAL A 1 91 ? -5.092 3.203 16.252 1.00 91.56 91 VAL A N 1
ATOM 725 C CA . VAL A 1 91 ? -5.983 3.485 17.392 1.00 91.56 91 VAL A CA 1
ATOM 726 C C . VAL A 1 91 ? -7.316 4.081 16.936 1.00 91.56 91 VAL A C 1
ATOM 728 O O . VAL A 1 91 ? -8.363 3.705 17.454 1.00 91.56 91 VAL A O 1
ATOM 731 N N . ARG A 1 92 ? -7.297 5.017 15.981 1.00 90.94 92 ARG A N 1
ATOM 732 C CA . ARG A 1 92 ? -8.454 5.864 15.639 1.00 90.94 92 ARG A CA 1
ATOM 733 C C . ARG A 1 92 ? -9.281 5.374 14.459 1.00 90.94 92 ARG A C 1
ATOM 735 O O . ARG A 1 92 ? -10.394 5.863 14.305 1.00 90.94 92 ARG A O 1
ATOM 742 N N . CYS A 1 93 ? -8.744 4.502 13.610 1.00 92.31 93 CYS A N 1
ATOM 743 C CA . CYS A 1 93 ? -9.456 4.010 12.433 1.00 92.31 93 CYS A CA 1
ATOM 744 C C . CYS A 1 93 ? -9.960 2.586 12.666 1.00 92.31 93 CYS A C 1
ATOM 746 O O . CYS A 1 93 ? -9.277 1.755 13.273 1.00 92.31 93 CYS A O 1
ATOM 748 N N . ASP A 1 94 ? -11.149 2.303 12.154 1.00 94.06 94 ASP A N 1
ATOM 749 C CA . ASP A 1 94 ? -11.786 0.991 12.224 1.00 94.06 94 ASP A CA 1
ATOM 750 C C . ASP A 1 94 ? -11.268 0.077 11.115 1.00 94.06 94 ASP A C 1
ATOM 752 O O . ASP A 1 94 ? -11.045 -1.104 11.358 1.00 94.06 94 ASP A O 1
ATOM 756 N N . ALA A 1 95 ? -11.002 0.632 9.927 1.00 94.19 95 ALA A N 1
ATOM 757 C CA . ALA A 1 95 ? -10.450 -0.092 8.786 1.00 94.19 95 ALA A CA 1
ATOM 758 C C . ALA A 1 95 ? -9.392 0.722 8.032 1.00 94.19 95 ALA A C 1
ATOM 760 O O . ALA A 1 95 ? -9.360 1.953 8.092 1.00 94.19 95 ALA A O 1
ATOM 761 N N . VAL A 1 96 ? -8.516 0.019 7.312 1.00 94.75 96 VAL A N 1
ATOM 762 C CA . VAL A 1 96 ? -7.422 0.617 6.537 1.00 94.75 96 VAL A CA 1
ATOM 763 C C . VAL A 1 96 ? -7.469 0.103 5.102 1.00 94.75 96 VAL A C 1
ATOM 765 O O . VAL A 1 96 ? -7.350 -1.096 4.863 1.00 94.75 96 VAL A O 1
ATOM 768 N N . LEU A 1 97 ? -7.577 1.009 4.135 1.00 93.25 97 LEU A N 1
ATOM 769 C CA . LEU A 1 97 ? -7.512 0.714 2.710 1.00 93.25 97 LEU A CA 1
ATOM 770 C C . LEU A 1 97 ? -6.178 1.189 2.136 1.00 93.25 97 LEU A C 1
ATOM 772 O O . LEU A 1 97 ? -5.857 2.376 2.153 1.00 93.25 97 LEU A O 1
ATOM 776 N N . LEU A 1 98 ? -5.383 0.266 1.600 1.00 91.44 98 LEU A N 1
ATOM 777 C CA . LEU A 1 98 ? -4.067 0.555 1.036 1.00 91.44 98 LEU A CA 1
ATOM 778 C C . LEU A 1 98 ? -4.047 0.238 -0.458 1.00 91.44 98 LEU A C 1
ATOM 780 O O . LEU A 1 98 ? -4.200 -0.911 -0.863 1.00 91.44 98 LEU A O 1
ATOM 784 N N . GLY A 1 99 ? -3.830 1.270 -1.272 1.00 86.19 99 GLY A N 1
ATOM 785 C CA . GLY A 1 99 ? -3.567 1.126 -2.703 1.00 86.19 99 GLY A CA 1
ATOM 786 C C . GLY A 1 99 ? -2.094 0.858 -3.018 1.00 86.19 99 GLY A C 1
ATOM 787 O O . GLY A 1 99 ? -1.233 0.812 -2.130 1.00 86.19 99 GLY A O 1
ATOM 788 N N . TYR A 1 100 ? -1.785 0.735 -4.307 1.00 76.94 100 TYR A N 1
ATOM 789 C CA . TYR A 1 100 ? -0.415 0.533 -4.765 1.00 76.94 100 TYR A CA 1
ATOM 790 C C . TYR A 1 100 ? 0.529 1.660 -4.315 1.00 76.94 100 TYR A C 1
ATOM 792 O O . TYR A 1 100 ? 0.206 2.844 -4.345 1.00 76.94 100 TYR A O 1
ATOM 800 N N . GLY A 1 101 ? 1.722 1.280 -3.847 1.00 73.75 101 GLY A N 1
ATOM 801 C CA . GLY A 1 101 ? 2.740 2.225 -3.377 1.00 73.75 101 GLY A CA 1
ATOM 802 C C . GLY A 1 101 ? 2.418 2.919 -2.048 1.00 73.75 101 GLY A C 1
ATOM 803 O O . GLY A 1 101 ? 3.312 3.550 -1.479 1.00 73.75 101 GLY A O 1
ATOM 804 N N . SER A 1 102 ? 1.202 2.757 -1.516 1.00 79.00 102 SER A N 1
ATOM 805 C CA . SER A 1 102 ? 0.800 3.317 -0.230 1.00 79.00 102 SER A CA 1
ATOM 806 C C . SER A 1 102 ? 1.583 2.673 0.912 1.00 79.00 102 SER A C 1
ATOM 808 O O . SER A 1 102 ? 1.612 1.449 1.058 1.00 79.00 102 SER A O 1
ATOM 810 N N . ARG A 1 103 ? 2.243 3.506 1.720 1.00 84.06 103 ARG A N 1
ATOM 811 C CA . ARG A 1 103 ? 2.962 3.094 2.932 1.00 84.06 103 ARG A CA 1
ATOM 812 C C . ARG A 1 103 ? 2.856 4.199 3.964 1.00 84.06 103 ARG A C 1
ATOM 814 O O . ARG A 1 103 ? 3.343 5.303 3.722 1.00 84.06 103 ARG A O 1
ATOM 821 N N . ILE A 1 104 ? 2.335 3.872 5.133 1.00 84.12 104 ILE A N 1
ATOM 822 C CA . I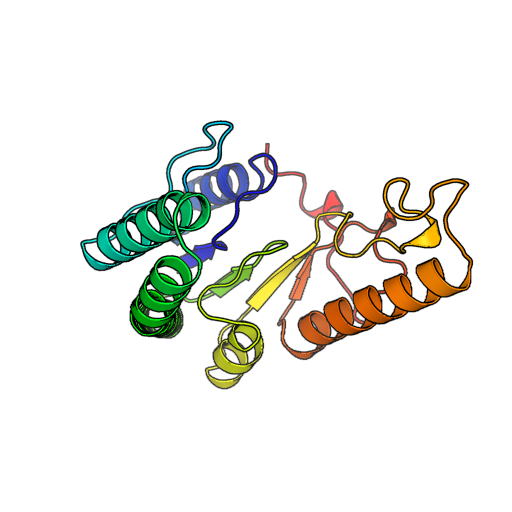LE A 1 104 ? 2.265 4.770 6.279 1.00 84.12 104 ILE A CA 1
ATOM 823 C C . ILE A 1 104 ? 3.646 4.882 6.933 1.00 84.12 104 ILE A C 1
ATOM 825 O O . ILE A 1 104 ? 4.174 5.976 7.090 1.00 84.12 104 ILE A O 1
ATOM 829 N N . PHE A 1 105 ? 4.312 3.777 7.247 1.00 84.69 105 PHE A N 1
ATOM 830 C CA . PHE A 1 105 ? 5.625 3.812 7.892 1.00 84.69 105 PHE A CA 1
ATOM 831 C C . PHE A 1 105 ? 6.676 3.101 7.051 1.00 84.69 105 PHE A C 1
ATOM 833 O O . PHE A 1 105 ? 7.670 3.707 6.633 1.00 84.69 105 PHE A O 1
ATOM 840 N N . SER A 1 106 ? 6.459 1.830 6.737 1.00 84.81 106 SER A N 1
ATOM 841 C CA . SER A 1 106 ? 7.435 1.004 6.037 1.00 84.81 106 SER A CA 1
ATOM 842 C C . SER A 1 106 ? 6.794 -0.240 5.408 1.00 84.81 106 SER A C 1
ATOM 844 O O . SER A 1 106 ? 5.587 -0.346 5.246 1.00 84.81 106 SER A O 1
ATOM 846 N N . ARG A 1 107 ? 7.612 -1.233 5.039 1.00 83.38 107 ARG A N 1
ATOM 847 C CA . ARG A 1 107 ? 7.110 -2.553 4.615 1.00 83.38 107 ARG A CA 1
ATOM 848 C C . ARG A 1 107 ? 6.368 -3.311 5.728 1.00 83.38 107 ARG A C 1
ATOM 850 O O . ARG A 1 107 ? 5.695 -4.294 5.431 1.00 83.38 107 ARG A O 1
ATOM 857 N N . TYR A 1 108 ? 6.528 -2.880 6.980 1.00 87.00 108 TYR A N 1
ATOM 858 C CA . TYR A 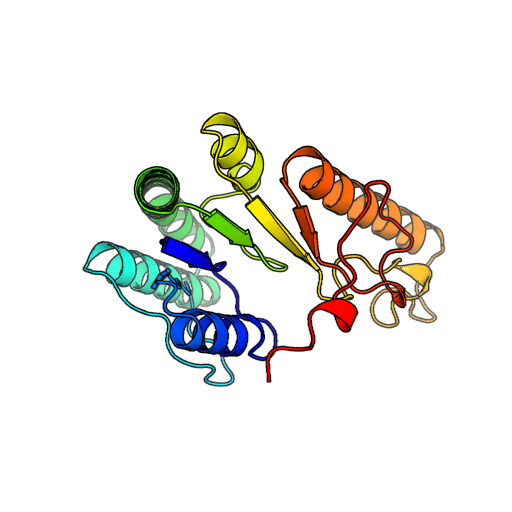1 108 ? 5.958 -3.522 8.162 1.00 87.00 108 TYR A CA 1
ATOM 859 C C . TYR A 1 108 ? 4.550 -3.031 8.513 1.00 87.00 108 TYR A C 1
ATOM 861 O O . TYR A 1 108 ? 3.964 -3.557 9.451 1.00 87.00 108 TYR A O 1
ATOM 869 N N . ASP A 1 109 ? 3.984 -2.098 7.743 1.00 89.81 109 ASP A N 1
ATOM 870 C CA . ASP A 1 109 ? 2.640 -1.564 7.995 1.00 89.81 109 ASP A CA 1
ATOM 871 C C . ASP A 1 109 ? 1.590 -2.679 8.063 1.00 89.81 109 ASP A C 1
ATOM 873 O O . ASP A 1 109 ? 0.829 -2.750 9.021 1.00 89.81 109 ASP A O 1
ATOM 877 N N . LEU A 1 110 ? 1.597 -3.601 7.091 1.00 91.19 110 LEU A N 1
ATOM 878 C CA . LEU A 1 110 ? 0.617 -4.691 7.038 1.00 91.19 110 LEU A CA 1
ATOM 879 C C . LEU A 1 110 ? 0.751 -5.675 8.217 1.00 91.19 110 LEU A C 1
ATOM 881 O O . LEU A 1 110 ? -0.264 -5.937 8.862 1.00 91.19 110 LEU A O 1
ATOM 885 N N . PRO A 1 111 ? 1.950 -6.212 8.548 1.00 92.00 111 PRO A N 1
ATOM 886 C CA . PRO A 1 111 ? 2.111 -7.025 9.752 1.00 92.00 111 PRO A CA 1
ATOM 887 C C . PRO A 1 111 ? 1.673 -6.321 11.037 1.00 92.00 111 PRO A C 1
ATOM 889 O O . PRO A 1 111 ? 1.017 -6.950 11.858 1.00 92.00 111 PRO A O 1
ATOM 892 N N . LEU A 1 112 ? 2.028 -5.043 11.211 1.00 92.69 112 LEU A N 1
ATOM 893 C CA . LEU A 1 112 ? 1.717 -4.291 12.428 1.00 92.69 112 LEU A CA 1
ATOM 894 C C . LEU A 1 112 ? 0.211 -4.070 12.575 1.00 92.69 112 LEU A C 1
ATOM 896 O O . LEU A 1 112 ? -0.345 -4.350 13.632 1.00 92.69 112 LEU A O 1
ATOM 900 N N . LEU A 1 113 ? -0.466 -3.648 11.506 1.00 93.00 113 LEU A N 1
ATOM 901 C CA . LEU A 1 113 ? -1.919 -3.473 11.517 1.00 93.00 113 LEU A CA 1
ATOM 902 C C . LEU A 1 113 ? -2.643 -4.799 11.771 1.00 93.00 113 LEU A C 1
ATOM 904 O O . LEU A 1 113 ? -3.574 -4.841 12.573 1.00 93.00 113 LEU A O 1
ATOM 908 N N . ARG A 1 114 ? -2.171 -5.898 11.170 1.00 92.44 114 ARG A N 1
ATOM 909 C CA . ARG A 1 114 ? -2.720 -7.232 11.436 1.00 92.44 114 ARG A CA 1
ATOM 910 C C . ARG A 1 114 ? -2.486 -7.685 12.877 1.00 92.44 114 ARG A C 1
ATOM 912 O O . ARG A 1 114 ? -3.376 -8.298 13.451 1.00 92.44 114 ARG A O 1
ATOM 919 N N . ALA A 1 115 ? -1.318 -7.405 13.456 1.00 92.50 115 ALA A N 1
ATOM 920 C CA . ALA A 1 115 ? -1.010 -7.764 14.841 1.00 92.50 115 ALA A CA 1
ATOM 921 C C . ALA A 1 115 ? -1.940 -7.057 15.842 1.00 92.50 115 ALA A C 1
ATOM 923 O O . ALA A 1 115 ? -2.292 -7.641 16.858 1.00 92.50 115 ALA A O 1
ATOM 924 N N . VAL A 1 116 ? -2.389 -5.840 15.518 1.00 93.44 116 VAL A N 1
ATOM 925 C CA . VAL A 1 116 ? -3.390 -5.080 16.293 1.00 93.44 116 VAL A CA 1
ATOM 926 C C . VAL A 1 116 ? -4.834 -5.484 15.926 1.00 93.44 116 VAL A C 1
ATOM 928 O O . VAL A 1 116 ? -5.796 -4.929 16.445 1.00 93.44 116 VAL A O 1
ATOM 931 N N . GLY A 1 117 ? -5.019 -6.456 15.026 1.00 92.50 117 GLY A N 1
ATOM 932 C CA . GLY A 1 117 ? -6.337 -6.938 14.605 1.00 92.50 117 GLY A CA 1
ATOM 933 C C . GLY A 1 117 ? -7.097 -5.979 13.686 1.00 92.50 117 GLY A C 1
ATOM 934 O O . GLY A 1 117 ? -8.304 -6.130 13.512 1.00 92.50 117 GLY A O 1
ATOM 935 N N . LYS A 1 118 ? -6.424 -4.989 13.085 1.00 94.31 118 LYS A N 1
ATOM 936 C CA . LYS A 1 118 ? -7.087 -4.027 12.202 1.00 94.31 118 LYS A CA 1
ATOM 937 C C . LYS A 1 118 ? -7.390 -4.640 10.836 1.00 94.31 118 LYS A C 1
ATOM 939 O O . LYS A 1 118 ? -6.476 -5.186 10.209 1.00 94.31 118 LYS A O 1
ATOM 944 N N . PRO A 1 119 ? -8.638 -4.533 10.338 1.00 94.81 119 PRO A N 1
ATOM 945 C CA . PRO A 1 119 ? -8.973 -4.993 9.006 1.00 94.81 119 PRO A CA 1
ATOM 946 C C . PRO A 1 119 ? -8.268 -4.127 7.960 1.00 94.81 119 PRO A C 1
ATOM 948 O O . PRO A 1 119 ? -8.415 -2.903 7.931 1.00 94.81 119 PRO A O 1
ATOM 951 N N . VAL A 1 120 ? -7.488 -4.783 7.097 1.00 94.69 120 VAL A N 1
ATOM 952 C CA . VAL A 1 120 ? -6.745 -4.130 6.015 1.00 94.69 120 VAL A CA 1
ATOM 953 C C . VAL A 1 120 ? -7.244 -4.627 4.666 1.00 94.69 120 VAL A C 1
ATOM 955 O O . VAL A 1 120 ? -7.171 -5.823 4.376 1.00 94.69 120 VAL A O 1
ATOM 958 N N . VAL A 1 121 ? -7.703 -3.707 3.823 1.00 94.12 121 VAL A N 1
ATOM 959 C CA . VAL A 1 121 ? -8.077 -3.967 2.431 1.00 94.12 121 VAL A CA 1
ATOM 960 C C . VAL A 1 121 ? -6.954 -3.473 1.526 1.00 94.12 121 VAL A C 1
ATOM 962 O O . VAL A 1 121 ? -6.576 -2.304 1.580 1.00 94.12 121 VAL A O 1
ATOM 965 N N . CYS A 1 122 ? -6.404 -4.349 0.688 1.00 93.50 122 CYS A N 1
ATOM 966 C CA . CYS A 1 122 ? -5.406 -3.958 -0.308 1.00 93.50 122 CYS A CA 1
ATOM 967 C C . CYS A 1 122 ? -6.040 -3.872 -1.697 1.00 93.50 122 CYS A C 1
ATOM 969 O O . CYS A 1 122 ? -6.570 -4.873 -2.172 1.00 93.50 122 CYS A O 1
ATOM 971 N N . SER A 1 123 ? -5.948 -2.709 -2.346 1.00 92.19 123 SER A N 1
ATOM 972 C CA . SER A 1 123 ? -6.457 -2.498 -3.706 1.00 92.19 123 SER A CA 1
ATOM 973 C C . SER A 1 123 ? -5.327 -2.495 -4.735 1.00 92.19 123 SER A C 1
ATOM 975 O O . SER A 1 123 ? -4.386 -1.696 -4.636 1.00 92.19 123 SER A O 1
ATOM 977 N N . PHE A 1 124 ? -5.438 -3.384 -5.721 1.00 91.19 124 PHE A N 1
ATOM 978 C CA . PHE A 1 124 ? -4.513 -3.524 -6.838 1.00 91.19 124 PHE A CA 1
ATOM 979 C C . PHE A 1 124 ? -5.077 -2.878 -8.108 1.00 91.19 124 PHE A C 1
ATOM 981 O O . PHE A 1 124 ? -6.234 -3.090 -8.460 1.00 91.19 124 PHE A O 1
ATOM 988 N N . HIS A 1 125 ? -4.238 -2.113 -8.809 1.00 87.88 125 HIS A N 1
ATOM 989 C CA . HIS A 1 125 ? -4.626 -1.246 -9.936 1.00 87.88 125 HIS A CA 1
ATOM 990 C C . HIS A 1 125 ? -4.058 -1.737 -11.282 1.00 87.88 125 HIS A C 1
ATOM 992 O O . HIS A 1 125 ? -4.009 -1.003 -12.267 1.00 87.88 125 HIS A O 1
ATOM 998 N N . GLY A 1 126 ? -3.558 -2.969 -11.333 1.00 84.75 126 GLY A N 1
ATOM 999 C CA . GLY A 1 126 ? -3.094 -3.623 -12.551 1.00 84.75 126 GLY A CA 1
ATOM 1000 C C . GLY A 1 126 ? -1.579 -3.668 -12.669 1.00 84.75 126 GLY A C 1
ATOM 1001 O O . GLY A 1 126 ? -1.010 -4.753 -12.659 1.00 84.75 126 GLY A O 1
ATOM 1002 N N . SER A 1 127 ? -0.887 -2.527 -12.747 1.00 83.25 127 SER A N 1
ATOM 1003 C CA . SER A 1 127 ? 0.591 -2.497 -12.891 1.00 83.25 127 SER A CA 1
ATOM 1004 C C . SER A 1 127 ? 1.348 -3.154 -11.724 1.00 83.25 127 SER A C 1
ATOM 1006 O O . SER A 1 127 ? 2.526 -3.503 -11.810 1.00 83.25 127 SER A O 1
ATOM 1008 N N . ASP A 1 128 ? 0.663 -3.342 -10.609 1.00 86.69 128 ASP A N 1
ATOM 1009 C CA . ASP A 1 128 ? 1.184 -3.867 -9.367 1.00 86.69 128 ASP A CA 1
ATOM 1010 C C . ASP A 1 128 ? 0.990 -5.376 -9.190 1.00 86.69 128 ASP A C 1
ATOM 1012 O O . ASP A 1 128 ? 1.825 -6.010 -8.524 1.00 86.69 128 ASP A O 1
ATOM 1016 N N . SER A 1 129 ? -0.043 -5.945 -9.811 1.00 89.31 129 SER A N 1
ATOM 1017 C CA . SER A 1 129 ? -0.316 -7.385 -9.836 1.00 89.31 129 SER A CA 1
ATOM 1018 C C . SER A 1 129 ? 0.023 -8.057 -11.169 1.00 89.31 129 SER A C 1
ATOM 1020 O O . SER A 1 129 ? 0.328 -9.255 -11.170 1.00 89.31 129 SER A O 1
ATOM 1022 N N . ARG A 1 130 ? 0.055 -7.303 -12.279 1.00 91.06 130 ARG A N 1
ATOM 1023 C CA . ARG A 1 130 ? 0.207 -7.876 -13.618 1.00 91.06 130 ARG A CA 1
ATOM 1024 C C . ARG A 1 130 ? 1.514 -8.650 -13.774 1.00 91.06 130 ARG A C 1
ATOM 1026 O O . ARG A 1 130 ? 2.570 -8.195 -13.313 1.00 91.06 130 ARG A O 1
ATOM 1033 N N . PRO A 1 131 ? 1.482 -9.807 -14.451 1.00 91.69 131 PRO A N 1
ATOM 1034 C CA . PRO A 1 131 ? 2.698 -10.520 -14.773 1.00 91.69 131 PRO A CA 1
ATOM 1035 C C . PRO A 1 131 ? 3.644 -9.660 -15.621 1.00 91.69 131 PRO A C 1
ATOM 1037 O O . PRO A 1 131 ? 3.225 -9.108 -16.636 1.00 91.69 131 PRO A O 1
ATOM 1040 N N . PRO A 1 132 ? 4.938 -9.576 -15.271 1.00 91.44 132 PRO A N 1
ATOM 1041 C CA . PRO A 1 132 ? 5.890 -8.770 -16.031 1.00 91.44 132 PRO A CA 1
ATOM 1042 C C . PRO A 1 132 ? 6.036 -9.142 -17.507 1.00 91.44 132 PRO A C 1
ATOM 1044 O O . PRO A 1 132 ? 6.453 -8.291 -18.276 1.00 91.44 132 PRO A O 1
ATOM 1047 N N . TYR A 1 133 ? 5.682 -10.368 -17.912 1.00 89.06 133 TYR A N 1
ATOM 1048 C CA . TYR A 1 133 ? 5.706 -10.802 -19.316 1.00 89.06 133 TYR A CA 1
ATOM 1049 C C . TYR A 1 133 ? 4.547 -10.246 -20.168 1.00 89.06 133 TYR A C 1
ATOM 1051 O O . TYR A 1 133 ? 4.648 -10.238 -21.386 1.00 89.06 133 TYR A O 1
ATOM 1059 N N . VAL A 1 134 ? 3.456 -9.773 -19.552 1.00 88.50 134 VAL A N 1
ATOM 1060 C CA . VAL A 1 134 ? 2.393 -9.005 -20.242 1.00 88.50 134 VAL A CA 1
ATOM 1061 C C . VAL 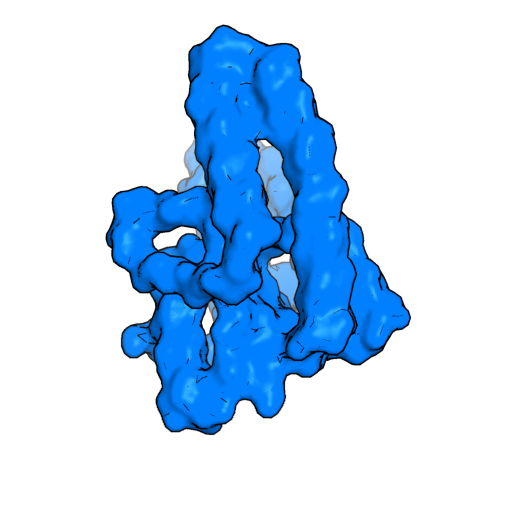A 1 134 ? 2.543 -7.501 -20.012 1.00 88.50 134 VAL A C 1
ATOM 1063 O O . VAL A 1 134 ? 1.702 -6.697 -20.411 1.00 88.50 134 VAL A O 1
ATOM 1066 N N . ASP A 1 135 ? 3.607 -7.102 -19.315 1.00 86.38 135 ASP A N 1
ATOM 1067 C CA . ASP A 1 135 ? 3.855 -5.720 -18.968 1.00 86.38 135 ASP A CA 1
ATOM 1068 C C . ASP A 1 135 ? 4.645 -5.023 -20.075 1.00 86.38 135 ASP A C 1
ATOM 1070 O O . ASP A 1 135 ? 5.854 -5.183 -20.139 1.00 86.38 135 ASP A O 1
ATOM 1074 N N . GLY A 1 136 ? 4.002 -4.203 -20.910 1.00 83.88 136 GLY A N 1
ATOM 1075 C CA . GLY A 1 136 ? 4.685 -3.477 -21.994 1.00 83.88 136 GLY A CA 1
ATOM 1076 C C . GLY A 1 136 ? 5.811 -2.522 -21.555 1.00 83.88 136 GLY A C 1
ATOM 1077 O O . GLY A 1 136 ? 6.642 -2.137 -22.372 1.00 83.88 136 GLY A O 1
ATOM 1078 N N . PHE A 1 137 ? 5.891 -2.150 -20.272 1.00 83.44 137 PHE A N 1
ATOM 1079 C CA . PHE A 1 137 ? 7.022 -1.384 -19.744 1.00 83.44 137 PHE A CA 1
ATOM 1080 C C . PHE A 1 137 ? 8.219 -2.287 -19.413 1.00 83.44 137 PHE A C 1
ATOM 1082 O O . PHE A 1 137 ? 9.358 -1.870 -19.621 1.00 83.44 137 PHE A O 1
ATOM 1089 N N . LEU A 1 138 ? 7.971 -3.506 -18.916 1.00 83.62 138 LEU A N 1
ATOM 1090 C CA . LEU A 1 138 ? 9.005 -4.473 -18.516 1.00 83.62 138 LEU A CA 1
ATOM 1091 C C . LEU A 1 138 ? 9.352 -5.515 -19.591 1.00 83.62 138 LEU A C 1
ATOM 1093 O O . LEU A 1 138 ? 10.426 -6.097 -19.512 1.00 83.62 138 LEU A O 1
ATOM 1097 N N . SER A 1 139 ? 8.463 -5.758 -20.553 1.00 85.62 139 SER A N 1
ATOM 1098 C CA . SER A 1 139 ? 8.594 -6.688 -21.685 1.00 85.62 139 SER A CA 1
ATOM 1099 C C . SER A 1 139 ? 8.827 -5.927 -22.977 1.00 85.62 139 SER A C 1
ATOM 1101 O O . SER A 1 139 ? 8.023 -5.958 -23.906 1.00 85.62 139 SER A O 1
ATOM 1103 N N . ARG A 1 140 ? 9.933 -5.194 -23.008 1.00 85.19 140 ARG A N 1
ATOM 1104 C CA . ARG A 1 140 ? 10.408 -4.518 -24.214 1.00 85.19 140 ARG A CA 1
ATOM 1105 C C . ARG A 1 140 ? 11.193 -5.502 -25.096 1.00 85.19 140 ARG A C 1
ATOM 1107 O O . ARG A 1 140 ? 11.658 -6.515 -24.572 1.00 85.19 140 ARG A O 1
ATOM 1114 N N . PRO A 1 141 ? 11.382 -5.233 -26.400 1.00 80.94 141 PRO A N 1
ATOM 1115 C CA . PRO A 1 141 ? 12.105 -6.140 -27.303 1.00 80.94 141 PRO A CA 1
ATOM 1116 C C . PRO A 1 141 ? 13.531 -6.507 -26.847 1.00 80.94 141 PRO A C 1
ATOM 1118 O O . PRO A 1 141 ? 14.018 -7.592 -27.139 1.00 80.94 141 PRO A O 1
ATOM 1121 N N . ASP A 1 142 ? 14.185 -5.629 -26.087 1.00 84.88 142 ASP A N 1
ATOM 1122 C CA . ASP A 1 142 ? 15.514 -5.801 -25.484 1.00 84.88 142 ASP A CA 1
ATOM 1123 C C . ASP A 1 142 ? 15.498 -6.566 -24.142 1.00 84.88 142 ASP A C 1
ATOM 1125 O O . ASP A 1 142 ? 16.542 -6.842 -23.541 1.00 84.88 142 ASP A O 1
ATOM 1129 N N . SER A 1 143 ? 14.317 -6.920 -23.634 1.00 86.44 143 SER A N 1
ATOM 1130 C CA . SER A 1 143 ? 14.166 -7.556 -22.328 1.00 86.44 143 SER A CA 1
ATOM 1131 C C . SER A 1 143 ? 14.518 -9.038 -22.385 1.00 86.44 143 SER A C 1
ATOM 1133 O O . SER A 1 143 ? 13.863 -9.846 -23.036 1.00 86.44 143 SER A O 1
ATOM 1135 N N . THR A 1 144 ? 15.538 -9.434 -21.625 1.00 91.19 144 THR A N 1
ATOM 1136 C CA . THR A 1 144 ? 15.945 -10.843 -21.565 1.00 91.19 144 THR A CA 1
ATOM 1137 C C . THR A 1 144 ? 14.951 -11.697 -20.762 1.00 91.19 144 THR A C 1
ATOM 1139 O O . THR A 1 144 ? 14.424 -11.244 -19.736 1.00 91.19 144 THR A O 1
ATOM 1142 N N . PRO A 1 145 ? 14.768 -12.988 -21.103 1.00 90.94 145 PRO A N 1
ATOM 1143 C CA . PRO A 1 145 ? 13.947 -13.907 -20.306 1.00 90.94 145 PRO A CA 1
ATOM 1144 C C . PRO A 1 145 ? 14.367 -13.971 -18.827 1.00 90.94 145 PRO A C 1
ATOM 1146 O O . PRO A 1 145 ? 13.536 -14.096 -17.922 1.00 90.94 145 PRO A O 1
ATOM 1149 N N . VAL A 1 146 ? 15.668 -13.824 -18.549 1.00 92.69 146 VAL A N 1
ATOM 1150 C CA . VAL A 1 146 ? 16.215 -13.763 -17.185 1.00 92.69 146 VAL A CA 1
ATOM 1151 C C . VAL A 1 146 ? 15.702 -12.533 -16.432 1.00 92.69 146 VAL A C 1
ATOM 1153 O O . VAL A 1 146 ? 15.341 -12.647 -15.254 1.00 92.69 146 VAL A O 1
ATOM 1156 N N . HIS A 1 147 ? 15.643 -11.372 -17.090 1.00 91.31 147 HIS A N 1
ATOM 1157 C CA . HIS A 1 147 ? 15.088 -10.149 -16.515 1.00 91.31 147 HIS A CA 1
ATOM 1158 C C . HIS A 1 147 ? 13.606 -10.329 -16.165 1.00 91.31 147 HIS A C 1
ATOM 1160 O O . HIS A 1 147 ? 13.224 -10.132 -15.007 1.00 91.31 147 HIS A O 1
ATOM 1166 N N . ILE A 1 148 ? 12.802 -10.809 -17.117 1.00 93.12 148 ILE A N 1
ATOM 1167 C CA . ILE A 1 148 ? 11.363 -11.048 -16.936 1.00 93.12 148 ILE A CA 1
ATOM 1168 C C . ILE A 1 148 ? 11.098 -12.038 -15.804 1.00 93.12 148 ILE A C 1
ATOM 1170 O O . ILE A 1 148 ? 10.266 -11.790 -14.927 1.00 93.12 148 ILE A O 1
ATOM 1174 N N . ARG A 1 149 ? 11.860 -13.134 -15.737 1.00 93.75 149 ARG A N 1
ATOM 1175 C CA . ARG A 1 149 ? 11.756 -14.114 -14.648 1.00 93.75 149 ARG A CA 1
ATOM 1176 C C . ARG A 1 149 ? 12.075 -13.490 -13.289 1.00 93.75 149 ARG A C 1
ATOM 1178 O O . ARG A 1 149 ? 11.378 -13.757 -12.307 1.00 93.75 149 ARG A O 1
ATOM 1185 N N . ARG A 1 150 ? 13.125 -12.665 -13.199 1.00 93.44 150 ARG A N 1
ATOM 1186 C CA . ARG A 1 150 ? 13.496 -11.960 -11.957 1.00 93.44 150 ARG A CA 1
ATOM 1187 C C . ARG A 1 150 ? 12.418 -10.957 -11.545 1.00 93.44 150 ARG A C 1
ATOM 1189 O O . ARG A 1 150 ? 12.048 -10.943 -10.369 1.00 93.44 150 ARG A O 1
ATOM 1196 N N . ALA A 1 151 ? 11.894 -10.171 -12.483 1.00 92.38 151 ALA A N 1
ATOM 1197 C CA . ALA A 1 151 ? 10.791 -9.245 -12.244 1.00 92.38 151 ALA A CA 1
ATOM 1198 C C . ALA A 1 151 ? 9.544 -9.995 -11.755 1.00 92.38 151 ALA A C 1
ATOM 1200 O O . ALA A 1 151 ? 8.987 -9.650 -10.716 1.00 92.38 151 ALA A O 1
ATOM 1201 N N . THR A 1 152 ? 9.191 -11.101 -12.413 1.00 94.06 152 THR A N 1
ATOM 1202 C CA . THR A 1 152 ? 8.031 -11.931 -12.054 1.00 94.06 152 THR A CA 1
ATOM 1203 C C . THR A 1 152 ? 8.154 -12.463 -10.631 1.00 94.06 152 THR A C 1
ATOM 1205 O O . THR A 1 152 ? 7.232 -12.327 -9.828 1.00 94.06 152 THR A O 1
ATOM 1208 N N . LYS A 1 153 ? 9.330 -12.980 -10.250 1.00 94.69 153 LYS A N 1
ATOM 1209 C CA . LYS A 1 153 ? 9.590 -13.414 -8.867 1.00 94.69 153 LYS A CA 1
ATOM 1210 C C . LYS A 1 153 ? 9.437 -12.273 -7.855 1.00 94.69 153 LYS A C 1
ATOM 1212 O O . LYS A 1 153 ? 8.957 -12.517 -6.749 1.00 94.69 153 LYS A O 1
ATOM 1217 N N . ARG A 1 154 ? 9.840 -11.042 -8.195 1.00 92.38 154 ARG A N 1
ATOM 1218 C CA . ARG A 1 154 ? 9.661 -9.866 -7.320 1.00 92.38 154 ARG A CA 1
ATOM 1219 C C . ARG A 1 154 ? 8.182 -9.509 -7.169 1.00 92.38 154 ARG A C 1
ATOM 1221 O O . ARG A 1 154 ? 7.744 -9.316 -6.035 1.00 92.38 154 ARG A O 1
ATOM 1228 N N . THR A 1 155 ? 7.423 -9.495 -8.263 1.00 92.69 155 THR A N 1
ATOM 1229 C CA . THR A 1 155 ? 5.972 -9.251 -8.248 1.00 92.69 155 THR A CA 1
ATOM 1230 C C . THR A 1 155 ? 5.249 -10.297 -7.404 1.00 92.69 155 THR A C 1
ATOM 1232 O O . THR A 1 155 ? 4.543 -9.927 -6.471 1.00 92.69 155 THR A O 1
ATOM 1235 N N . ILE A 1 156 ? 5.531 -11.591 -7.605 1.00 94.50 156 ILE A N 1
ATOM 1236 C CA . ILE A 1 156 ? 4.959 -12.682 -6.795 1.00 94.50 156 ILE A CA 1
ATOM 1237 C C . ILE A 1 156 ? 5.267 -12.493 -5.305 1.00 94.50 156 ILE A C 1
ATOM 1239 O O . ILE A 1 156 ? 4.378 -12.627 -4.470 1.00 94.50 156 ILE A O 1
ATOM 1243 N N . ARG A 1 157 ? 6.517 -12.173 -4.939 1.00 93.38 157 ARG A N 1
ATOM 1244 C CA . ARG A 1 157 ? 6.884 -11.936 -3.529 1.00 93.38 157 ARG A CA 1
ATOM 1245 C C . ARG A 1 157 ? 6.105 -10.767 -2.929 1.00 93.38 157 ARG A C 1
ATOM 1247 O O . ARG A 1 157 ? 5.677 -10.859 -1.782 1.00 93.38 157 ARG A O 1
ATOM 1254 N N . ARG A 1 158 ? 5.913 -9.690 -3.696 1.00 91.12 158 ARG A N 1
ATOM 1255 C CA . ARG A 1 158 ? 5.127 -8.529 -3.270 1.00 91.12 158 ARG A CA 1
ATOM 1256 C C . ARG A 1 158 ? 3.656 -8.896 -3.095 1.00 91.12 158 ARG A C 1
ATOM 1258 O O . ARG A 1 158 ? 3.116 -8.601 -2.037 1.00 91.12 158 ARG A O 1
ATOM 1265 N N . ILE A 1 159 ? 3.039 -9.563 -4.067 1.00 93.12 159 ILE A N 1
ATOM 1266 C CA . ILE A 1 159 ? 1.639 -10.009 -3.983 1.00 93.12 159 ILE A CA 1
ATOM 1267 C C . ILE A 1 159 ? 1.449 -10.902 -2.760 1.00 93.12 159 ILE A C 1
ATOM 1269 O O . ILE A 1 159 ? 0.635 -10.585 -1.901 1.00 93.12 159 ILE A O 1
ATOM 1273 N N . ARG A 1 160 ? 2.286 -11.934 -2.598 1.00 93.50 160 ARG A N 1
ATOM 1274 C CA . ARG A 1 160 ? 2.213 -12.855 -1.453 1.00 93.50 160 ARG A CA 1
ATOM 1275 C C . ARG A 1 160 ? 2.369 -12.159 -0.108 1.00 93.50 160 ARG A C 1
ATOM 1277 O O . ARG A 1 160 ? 1.765 -12.583 0.870 1.00 93.50 160 ARG A O 1
ATOM 1284 N N . TRP A 1 161 ? 3.188 -11.110 -0.037 1.00 92.19 161 TRP A N 1
ATOM 1285 C CA . TRP A 1 161 ? 3.296 -10.300 1.173 1.00 92.19 161 TRP A CA 1
ATOM 1286 C C . TRP A 1 161 ? 1.957 -9.639 1.517 1.00 92.19 161 TRP A C 1
ATOM 1288 O O . TRP A 1 161 ? 1.515 -9.726 2.657 1.00 92.19 161 TRP A O 1
ATOM 1298 N N . HIS A 1 162 ? 1.276 -9.044 0.535 1.00 92.44 162 HIS A N 1
ATOM 1299 C CA . HIS A 1 162 ? -0.038 -8.436 0.754 1.00 92.44 162 HIS A CA 1
ATOM 1300 C C . HIS A 1 162 ? -1.091 -9.508 1.054 1.00 92.44 162 HIS A C 1
ATOM 1302 O O . HIS A 1 162 ? -1.806 -9.383 2.039 1.00 92.44 162 HIS A O 1
ATOM 1308 N N . GLU A 1 163 ? -1.110 -10.616 0.310 1.00 93.19 163 GLU A N 1
ATOM 1309 C CA . GLU A 1 163 ? -1.999 -11.756 0.565 1.00 93.19 163 GLU A CA 1
ATOM 1310 C C . GLU A 1 163 ? -1.833 -12.353 1.954 1.00 93.19 163 GLU A C 1
ATOM 1312 O O . GLU A 1 163 ? -2.807 -12.797 2.556 1.00 93.19 163 GLU A O 1
ATOM 1317 N N . ARG A 1 164 ? -0.613 -12.373 2.488 1.00 93.25 164 ARG A N 1
ATOM 1318 C CA . ARG A 1 164 ? -0.369 -12.915 3.821 1.00 93.25 164 ARG A CA 1
ATOM 1319 C C . ARG A 1 164 ? -0.990 -12.055 4.909 1.00 93.25 164 ARG A C 1
ATOM 1321 O O . ARG A 1 164 ? -1.426 -12.626 5.900 1.00 93.25 164 ARG A O 1
ATOM 1328 N N . PHE A 1 165 ? -0.992 -10.730 4.762 1.00 93.62 165 PHE A N 1
ATOM 1329 C CA . PHE A 1 165 ? -1.328 -9.817 5.856 1.00 93.62 165 PHE A CA 1
ATOM 1330 C C . PHE A 1 165 ? -2.668 -9.100 5.692 1.00 93.62 165 PHE A C 1
ATOM 1332 O O . PHE A 1 165 ? -3.314 -8.852 6.705 1.00 93.62 165 PHE A O 1
ATOM 1339 N N . ALA A 1 166 ? -3.110 -8.833 4.463 1.00 93.44 166 ALA A N 1
ATOM 1340 C CA . ALA A 1 166 ? -4.389 -8.193 4.191 1.00 93.44 166 ALA A CA 1
ATOM 1341 C C . ALA A 1 166 ? -5.568 -9.083 4.605 1.00 93.44 166 ALA A C 1
ATOM 1343 O O . ALA A 1 166 ? -5.539 -10.310 4.449 1.00 93.44 166 ALA A O 1
ATOM 1344 N N . THR A 1 167 ? -6.622 -8.449 5.104 1.00 95.19 167 THR A N 1
ATOM 1345 C CA . THR A 1 167 ? -7.904 -9.091 5.400 1.00 95.19 167 THR A CA 1
ATOM 1346 C C . THR A 1 167 ? -8.601 -9.448 4.096 1.00 95.19 167 THR A C 1
ATOM 1348 O O . THR A 1 167 ? -8.918 -10.617 3.876 1.00 95.19 167 THR A O 1
ATOM 1351 N N . ALA A 1 168 ? -8.721 -8.470 3.196 1.00 94.69 168 ALA A N 1
ATOM 1352 C CA . ALA A 1 168 ? -9.307 -8.630 1.873 1.00 94.69 168 ALA A CA 1
ATOM 1353 C C . ALA A 1 168 ? -8.428 -7.990 0.792 1.00 94.69 168 ALA A C 1
ATOM 1355 O O . ALA A 1 168 ? -7.624 -7.091 1.055 1.00 94.69 168 ALA A O 1
ATOM 1356 N N . ILE A 1 169 ? -8.588 -8.475 -0.435 1.00 94.12 169 ILE A N 1
ATOM 1357 C CA . ILE A 1 169 ? -7.883 -7.975 -1.611 1.00 94.12 169 ILE A CA 1
ATOM 1358 C C . ILE A 1 169 ? -8.922 -7.584 -2.638 1.00 94.12 169 ILE A C 1
ATOM 1360 O O . ILE A 1 169 ? -9.805 -8.377 -2.948 1.00 94.12 169 ILE A O 1
ATOM 1364 N N . VAL A 1 170 ? -8.771 -6.385 -3.173 1.00 93.00 170 VAL A N 1
ATOM 1365 C CA . VAL A 1 170 ? -9.500 -5.896 -4.333 1.00 93.00 170 VAL A CA 1
ATOM 1366 C C . VAL A 1 170 ? -8.531 -5.897 -5.499 1.00 93.00 170 VAL A C 1
ATOM 1368 O O . VAL A 1 170 ? -7.428 -5.364 -5.380 1.00 93.00 170 VAL A O 1
ATOM 1371 N N . SER A 1 171 ? -8.901 -6.530 -6.605 1.00 92.69 171 SER A N 1
ATOM 1372 C CA . SER A 1 171 ? -8.038 -6.563 -7.783 1.00 92.69 171 SER A CA 1
ATOM 1373 C C . SER A 1 171 ? -8.839 -6.735 -9.065 1.00 92.69 171 SER A C 1
ATOM 1375 O O . SER A 1 171 ? -9.973 -7.215 -9.069 1.00 92.69 171 SER A O 1
ATOM 1377 N N . HIS A 1 172 ? -8.216 -6.362 -10.172 1.00 89.75 172 HIS A N 1
ATOM 1378 C CA . HIS A 1 172 ? -8.757 -6.514 -11.509 1.00 89.75 172 HIS A CA 1
ATOM 1379 C C . HIS A 1 172 ? -8.411 -7.906 -12.063 1.00 89.75 172 HIS A C 1
ATOM 1381 O O . HIS A 1 172 ? -7.236 -8.280 -12.147 1.00 89.75 172 HIS A O 1
ATOM 1387 N N . ALA A 1 173 ? -9.417 -8.708 -12.423 1.00 89.12 173 ALA A N 1
ATOM 1388 C CA . ALA A 1 173 ? -9.212 -10.116 -12.787 1.00 89.12 173 ALA A CA 1
ATOM 1389 C C . ALA A 1 173 ? -8.197 -10.321 -13.941 1.00 89.12 173 ALA A C 1
ATOM 1391 O O . ALA A 1 173 ? -7.273 -11.119 -13.760 1.00 89.12 173 ALA A O 1
ATOM 1392 N N . PRO A 1 174 ? -8.240 -9.549 -15.049 1.00 89.00 174 PRO A N 1
ATOM 1393 C CA . PRO A 1 174 ? -7.250 -9.647 -16.130 1.00 89.00 174 PRO A CA 1
ATOM 1394 C C . PRO A 1 174 ? -5.788 -9.366 -15.753 1.00 89.00 174 PRO A C 1
ATOM 1396 O O . PRO A 1 174 ? -4.896 -9.667 -16.541 1.00 89.00 174 PRO A O 1
ATOM 1399 N N . SER A 1 175 ? -5.508 -8.782 -14.586 1.00 89.31 175 SER A N 1
ATOM 1400 C CA . SER A 1 175 ? -4.139 -8.545 -14.098 1.00 89.31 175 SER A CA 1
ATOM 1401 C C . SER A 1 175 ? -3.774 -9.397 -12.881 1.00 89.31 175 SER A C 1
ATOM 1403 O O . SER A 1 175 ? -2.701 -9.223 -12.308 1.00 89.31 175 SER A O 1
ATOM 1405 N N . SER A 1 176 ? -4.655 -10.309 -12.464 1.00 91.69 176 SER A N 1
ATOM 1406 C CA . SER A 1 176 ? -4.535 -11.034 -11.193 1.00 91.69 176 SER A CA 1
ATOM 1407 C C . SER A 1 176 ? -4.010 -12.465 -11.324 1.00 91.69 176 SER A C 1
ATOM 1409 O O . SER A 1 176 ? -4.129 -13.246 -10.385 1.00 91.69 176 SER A O 1
ATOM 1411 N N . GLN A 1 177 ? -3.370 -12.818 -12.442 1.00 93.31 177 GLN A N 1
ATOM 1412 C CA . GLN A 1 177 ? -2.889 -14.183 -12.721 1.00 93.31 177 GLN A CA 1
ATOM 1413 C C . GLN A 1 177 ? -1.877 -14.706 -11.685 1.00 93.31 177 GLN A C 1
ATOM 1415 O O . GLN A 1 177 ? -1.642 -15.907 -11.588 1.00 93.31 177 GLN A O 1
ATOM 1420 N N . LEU A 1 178 ? -1.228 -13.809 -10.937 1.00 93.75 178 LEU A N 1
ATOM 1421 C CA . LEU A 1 178 ? -0.216 -14.152 -9.934 1.00 93.75 178 LEU A CA 1
ATOM 1422 C C . LEU A 1 178 ? -0.766 -14.260 -8.502 1.00 93.75 178 LEU A C 1
ATOM 1424 O O . LEU A 1 178 ? -0.001 -14.618 -7.598 1.00 93.75 178 LEU A O 1
ATOM 1428 N N . HIS A 1 179 ? -2.047 -13.946 -8.285 1.00 93.81 179 HIS A N 1
ATOM 1429 C CA . HIS A 1 179 ? -2.705 -14.103 -6.989 1.00 93.81 179 HIS A CA 1
ATOM 1430 C C . HIS A 1 179 ? -2.997 -15.579 -6.694 1.00 93.81 179 HIS A C 1
ATOM 1432 O O . HIS A 1 179 ? -3.218 -16.390 -7.590 1.00 93.81 179 HIS A O 1
ATOM 1438 N N . ARG A 1 180 ? -2.962 -15.934 -5.411 1.00 94.06 180 ARG A N 1
ATOM 1439 C CA . ARG A 1 180 ? -3.285 -17.267 -4.883 1.00 94.06 180 ARG A CA 1
ATOM 1440 C C . ARG A 1 180 ? -4.454 -17.244 -3.912 1.00 94.06 180 ARG A C 1
ATOM 1442 O O . ARG A 1 180 ? -5.100 -18.273 -3.740 1.00 94.06 180 ARG A O 1
ATOM 1449 N N . ARG A 1 181 ? -4.701 -16.114 -3.244 1.00 93.69 181 ARG A N 1
ATOM 1450 C CA . ARG A 1 181 ? -5.898 -15.938 -2.420 1.00 93.69 181 ARG A CA 1
ATOM 1451 C C . ARG A 1 181 ? -7.062 -15.460 -3.290 1.00 93.69 181 ARG A C 1
ATOM 1453 O O . ARG A 1 181 ? -6.832 -14.697 -4.229 1.00 93.69 181 ARG A O 1
ATOM 1460 N N . PRO A 1 182 ? -8.301 -15.838 -2.937 1.00 92.56 182 PRO A N 1
ATOM 1461 C CA . PRO A 1 182 ? -9.483 -15.185 -3.476 1.00 92.56 182 PRO A CA 1
ATOM 1462 C C . PRO A 1 182 ? -9.393 -13.669 -3.280 1.00 92.56 182 PRO A C 1
ATOM 1464 O O . PRO A 1 182 ? -8.941 -13.190 -2.234 1.00 92.56 182 PRO A O 1
ATOM 1467 N N . PHE A 1 183 ? -9.820 -12.929 -4.293 1.00 93.31 183 PHE A N 1
ATOM 1468 C CA . PHE A 1 183 ? -9.907 -11.476 -4.281 1.00 93.31 183 PHE A CA 1
ATOM 1469 C C . PHE A 1 183 ? -11.300 -11.056 -4.743 1.00 93.31 183 PHE A C 1
ATOM 1471 O O . PHE A 1 183 ? -11.977 -11.795 -5.456 1.00 93.31 183 PHE A O 1
ATOM 1478 N N . VAL A 1 184 ? -11.713 -9.861 -4.339 1.00 92.94 184 VAL A N 1
ATOM 1479 C CA . VAL A 1 184 ? -12.940 -9.230 -4.813 1.00 92.94 184 VAL A CA 1
ATOM 1480 C C . VAL A 1 184 ? -12.640 -8.582 -6.166 1.00 92.94 184 VAL A C 1
ATOM 1482 O O . VAL A 1 184 ? -11.747 -7.726 -6.234 1.00 92.94 184 VAL A O 1
ATOM 1485 N N . PRO A 1 185 ? -13.328 -8.979 -7.252 1.00 90.31 185 PRO A N 1
ATOM 1486 C CA . PRO A 1 185 ? -13.132 -8.361 -8.554 1.00 90.31 185 PRO A CA 1
ATOM 1487 C C . PRO A 1 185 ? -13.547 -6.890 -8.507 1.00 90.31 185 PRO A C 1
ATOM 1489 O O . PRO A 1 185 ? -14.685 -6.580 -8.161 1.00 90.31 185 PRO A O 1
ATOM 1492 N N . SER A 1 186 ? -12.645 -5.986 -8.889 1.00 85.69 186 SER A N 1
ATOM 1493 C CA . SER A 1 186 ? -12.918 -4.542 -8.877 1.00 85.69 186 SER A CA 1
ATOM 1494 C C . SER A 1 186 ? -14.147 -4.159 -9.709 1.00 85.69 186 SER A C 1
ATOM 1496 O O . SER A 1 186 ? -14.912 -3.303 -9.292 1.00 85.69 186 SER A O 1
ATOM 1498 N N . PHE A 1 187 ? -14.400 -4.844 -10.831 1.00 82.31 187 PHE A N 1
ATOM 1499 C CA . PHE A 1 187 ? -15.571 -4.591 -11.681 1.00 82.31 187 PHE A CA 1
ATOM 1500 C C . PHE A 1 187 ? -16.914 -4.810 -10.989 1.00 82.31 187 PHE A C 1
ATOM 1502 O O . PHE A 1 187 ? -17.873 -4.124 -11.316 1.00 82.31 187 PHE A O 1
ATOM 1509 N N . VAL A 1 188 ? -16.991 -5.744 -10.039 1.00 81.25 188 VAL A N 1
ATOM 1510 C CA . VAL A 1 188 ? -18.245 -6.036 -9.327 1.00 81.25 188 VAL A CA 1
ATOM 1511 C C . VAL A 1 188 ? -18.599 -4.905 -8.357 1.00 81.25 188 VAL A C 1
ATOM 1513 O O . VAL A 1 188 ? -19.769 -4.691 -8.070 1.00 81.25 188 VAL A O 1
ATOM 1516 N N . MET A 1 189 ? -17.602 -4.156 -7.880 1.00 77.62 189 MET A N 1
ATOM 1517 C CA . MET A 1 189 ? -17.806 -3.005 -6.993 1.00 77.62 189 MET A CA 1
ATOM 1518 C C . MET A 1 189 ? -18.093 -1.700 -7.748 1.00 77.62 189 MET A C 1
ATOM 1520 O O . MET A 1 189 ? -18.417 -0.703 -7.112 1.00 77.62 189 MET A O 1
ATOM 1524 N N . GLY A 1 190 ? -17.974 -1.693 -9.079 1.00 75.25 190 GLY A N 1
ATOM 1525 C CA . GLY A 1 190 ? -17.933 -0.461 -9.863 1.00 75.25 190 GLY A CA 1
ATOM 1526 C C . GLY A 1 190 ? -16.574 0.240 -9.768 1.00 75.25 190 GLY A C 1
ATOM 1527 O O . GLY A 1 190 ? -15.714 -0.102 -8.954 1.00 75.25 190 GLY A O 1
ATOM 1528 N N . SER A 1 191 ? -16.346 1.202 -10.662 1.00 71.06 191 SER A N 1
ATOM 1529 C CA . SER A 1 191 ? -15.181 2.085 -10.578 1.00 71.06 191 SER A CA 1
ATOM 1530 C C . SER A 1 191 ? -15.606 3.389 -9.915 1.00 71.06 191 SER A C 1
ATOM 1532 O O . SER A 1 191 ? -16.590 3.968 -10.366 1.00 71.06 191 SER A O 1
ATOM 1534 N N . PRO A 1 192 ? -14.903 3.842 -8.865 1.00 71.25 192 PRO A N 1
ATOM 1535 C CA . PRO A 1 192 ? -15.171 5.149 -8.294 1.00 71.25 192 PRO A CA 1
ATOM 1536 C C . PRO A 1 192 ? -14.784 6.201 -9.346 1.00 71.25 192 PRO A C 1
ATOM 1538 O O . PRO A 1 192 ? -13.613 6.284 -9.725 1.00 71.25 192 PRO A O 1
ATOM 1541 N N . THR A 1 193 ? -15.785 6.912 -9.869 1.00 60.94 193 THR A N 1
ATOM 1542 C CA . THR A 1 193 ? -15.653 8.026 -10.823 1.00 60.94 193 THR A CA 1
ATOM 1543 C C . THR A 1 193 ? -15.928 9.324 -10.107 1.00 60.94 193 THR A C 1
ATOM 1545 O O . THR A 1 193 ? -17.033 9.402 -9.532 1.00 60.94 193 THR A O 1
#

Radius of gyration: 17.64 Å; chains: 1; bounding box: 46×37×45 Å